Protein AF-A0AAV6Q3V7-F1 (afdb_monomer_lite)

Radius of gyration: 41.66 Å; chains: 1; bounding box: 76×35×126 Å

pLDDT: mean 75.09, std 22.59, range [39.75, 98.88]

Organism: Solea senegalensis (NCBI:txid28829)

Structure (mmCIF, N/CA/C/O backbone):
data_AF-A0AAV6Q3V7-F1
#
_entry.id   AF-A0AAV6Q3V7-F1
#
loop_
_atom_site.group_PDB
_atom_site.id
_atom_site.type_symbol
_atom_site.label_atom_id
_atom_site.label_alt_id
_atom_site.label_comp_id
_atom_site.label_asym_id
_atom_site.label_entity_id
_atom_site.label_seq_id
_atom_site.pdbx_PDB_ins_code
_atom_site.Cartn_x
_atom_site.Cartn_y
_atom_site.Cartn_z
_atom_site.occupancy
_atom_site.B_iso_or_equiv
_atom_site.auth_seq_id
_atom_site.auth_comp_id
_atom_site.auth_asym_id
_atom_site.auth_atom_id
_atom_site.pdbx_PDB_model_num
ATOM 1 N N . MET A 1 1 ? 40.089 20.519 -30.265 1.00 39.75 1 MET A N 1
ATOM 2 C CA . MET A 1 1 ? 38.698 20.867 -29.912 1.00 39.75 1 MET A CA 1
ATOM 3 C C . MET A 1 1 ? 37.884 19.584 -29.864 1.00 39.75 1 MET A C 1
ATOM 5 O O . MET A 1 1 ? 37.508 19.083 -30.909 1.00 39.75 1 MET A O 1
ATOM 9 N N . ALA A 1 2 ? 37.711 18.996 -28.681 1.00 47.50 2 ALA A N 1
ATOM 10 C CA . ALA A 1 2 ? 36.920 17.782 -28.483 1.00 47.50 2 ALA A CA 1
ATOM 11 C C . ALA A 1 2 ? 36.239 17.909 -27.117 1.00 47.50 2 ALA A C 1
ATOM 13 O O . ALA A 1 2 ? 36.897 17.743 -26.094 1.00 47.50 2 ALA A O 1
ATOM 14 N N . GLY A 1 3 ? 34.970 18.315 -27.095 1.00 51.25 3 GLY A N 1
ATOM 15 C CA . GLY A 1 3 ? 34.292 18.597 -25.827 1.00 51.25 3 GLY A CA 1
ATOM 16 C C . GLY A 1 3 ? 32.775 18.765 -25.860 1.00 51.25 3 GLY A C 1
ATOM 17 O O . GLY A 1 3 ? 32.216 19.015 -24.801 1.00 51.25 3 GLY A O 1
ATOM 18 N N . GLU A 1 4 ? 32.086 18.619 -26.997 1.00 54.34 4 GLU A N 1
ATOM 19 C CA . GLU A 1 4 ? 30.675 19.055 -27.076 1.00 54.34 4 GLU A CA 1
ATOM 20 C C . GLU A 1 4 ? 29.636 17.937 -27.294 1.00 54.34 4 GLU A C 1
ATOM 22 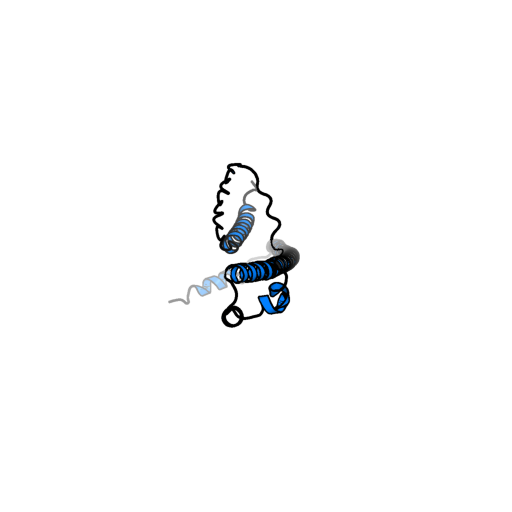O O . GLU A 1 4 ? 28.445 18.165 -27.123 1.00 54.34 4 GLU A O 1
ATOM 27 N N . GLU A 1 5 ? 30.039 16.688 -27.537 1.00 55.69 5 GLU A N 1
ATOM 28 C CA . GLU A 1 5 ? 29.090 15.626 -27.936 1.00 55.69 5 GLU A CA 1
ATOM 29 C C . GLU A 1 5 ? 28.526 14.773 -26.772 1.00 55.69 5 GLU A C 1
ATOM 31 O O . GLU A 1 5 ? 27.654 13.935 -26.987 1.00 55.69 5 GLU A O 1
ATOM 36 N N . MET A 1 6 ? 28.961 14.967 -25.517 1.00 55.94 6 MET A N 1
ATOM 37 C CA . MET A 1 6 ? 28.408 14.225 -24.357 1.00 55.94 6 MET A CA 1
ATOM 38 C C . MET A 1 6 ? 27.216 14.916 -23.670 1.00 55.94 6 MET A C 1
ATOM 40 O O . MET A 1 6 ? 26.536 14.297 -22.849 1.00 55.94 6 MET A O 1
ATOM 44 N N . GLY A 1 7 ? 26.930 16.179 -24.005 1.00 55.91 7 GLY A N 1
ATOM 45 C CA . GLY A 1 7 ? 25.899 16.973 -23.325 1.00 55.91 7 GLY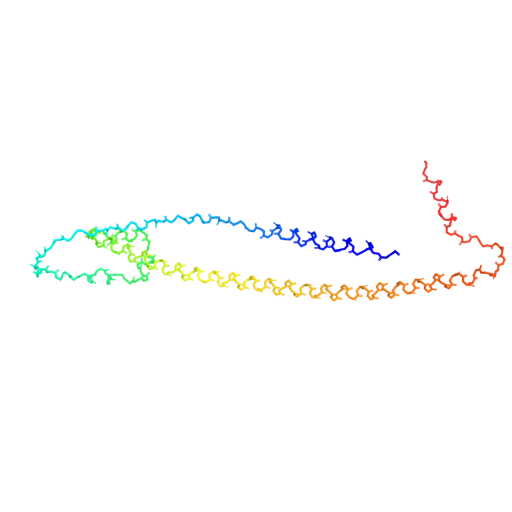 A CA 1
ATOM 46 C C . GLY A 1 7 ? 24.466 16.526 -23.625 1.00 55.91 7 GLY A C 1
ATOM 47 O O . GLY A 1 7 ? 23.618 16.542 -22.736 1.00 55.91 7 GLY A O 1
ATOM 48 N N . SER A 1 8 ? 24.193 16.070 -24.851 1.00 63.00 8 SER A N 1
ATOM 49 C CA . SER A 1 8 ? 22.821 15.786 -25.298 1.00 63.00 8 SER A CA 1
ATOM 50 C C . SER A 1 8 ? 22.237 14.524 -24.647 1.00 63.00 8 SER A C 1
ATOM 52 O O . SER A 1 8 ? 21.138 14.554 -24.098 1.00 63.00 8 SER A O 1
ATOM 54 N N . ALA A 1 9 ? 23.001 13.428 -24.589 1.00 59.00 9 ALA A N 1
ATOM 55 C CA . ALA A 1 9 ? 22.537 12.188 -23.960 1.00 59.00 9 ALA A CA 1
ATOM 56 C C . ALA A 1 9 ? 22.366 12.334 -22.435 1.00 59.00 9 ALA A C 1
ATOM 58 O O . ALA A 1 9 ? 21.377 11.860 -21.874 1.00 59.00 9 ALA A O 1
ATOM 59 N N . ALA A 1 10 ? 23.284 13.041 -21.765 1.00 62.22 10 ALA A N 1
ATOM 60 C CA . ALA A 1 10 ? 23.186 13.326 -20.333 1.00 62.22 10 ALA A CA 1
ATOM 61 C C . ALA A 1 10 ? 21.992 14.241 -20.003 1.00 62.22 10 ALA A C 1
ATOM 63 O O . ALA A 1 10 ? 21.323 14.041 -18.984 1.00 62.22 10 ALA A O 1
ATOM 64 N N . ALA A 1 11 ? 21.681 15.201 -20.881 1.00 65.50 11 ALA A N 1
ATOM 65 C CA . ALA A 1 11 ? 20.510 16.062 -20.753 1.00 65.50 11 ALA A CA 1
ATOM 66 C C . ALA A 1 11 ? 19.199 15.278 -20.910 1.00 65.50 11 ALA A C 1
ATOM 68 O O . ALA A 1 11 ? 18.283 15.462 -20.111 1.00 65.50 11 ALA A O 1
ATOM 69 N N . VAL A 1 12 ? 19.124 14.348 -21.870 1.00 69.62 12 VAL A N 1
ATOM 70 C CA . VAL A 1 12 ? 17.937 13.496 -22.066 1.00 69.62 12 VAL A CA 1
ATOM 71 C C . VAL A 1 12 ? 17.717 12.572 -20.867 1.00 69.62 12 VAL A C 1
ATOM 73 O O . VAL A 1 12 ? 16.601 12.483 -20.361 1.00 69.62 12 VAL A O 1
ATOM 76 N N . VAL A 1 13 ? 18.773 11.942 -20.341 1.00 71.00 13 VAL A N 1
ATOM 77 C CA . VAL A 1 13 ? 18.672 11.092 -19.140 1.00 71.00 13 VAL A CA 1
ATOM 78 C C . VAL A 1 13 ? 18.238 11.912 -17.919 1.00 71.00 13 VAL A C 1
ATOM 80 O O . VAL A 1 13 ? 17.364 11.482 -17.167 1.00 71.00 13 VAL A O 1
ATOM 83 N N . SER A 1 14 ? 18.775 13.125 -17.755 1.00 68.94 14 SER A N 1
ATOM 84 C CA . SER A 1 14 ? 18.387 14.030 -16.663 1.00 68.94 14 SER A CA 1
ATOM 85 C C . SER A 1 14 ? 16.930 14.489 -16.780 1.00 68.94 14 SER A C 1
ATOM 87 O O . SER A 1 14 ? 16.213 14.525 -15.780 1.00 68.94 14 SER A O 1
ATOM 89 N N . ALA A 1 15 ? 16.458 14.775 -17.998 1.00 67.75 15 ALA A N 1
ATOM 90 C CA . ALA A 1 15 ? 15.074 15.158 -18.258 1.00 67.75 15 ALA A CA 1
ATOM 91 C C . ALA A 1 15 ? 14.089 14.011 -17.976 1.00 67.75 15 ALA A C 1
ATOM 93 O O . ALA A 1 15 ? 13.035 14.240 -17.384 1.00 67.75 15 ALA A O 1
ATOM 94 N N . VAL A 1 16 ? 14.445 12.770 -18.325 1.00 71.56 16 VAL A N 1
ATOM 95 C CA . VAL A 1 16 ? 13.614 11.585 -18.046 1.00 71.56 16 VAL A CA 1
ATOM 96 C C . VAL A 1 16 ? 13.522 11.313 -16.540 1.00 71.56 16 VAL A C 1
ATOM 98 O O . VAL A 1 16 ? 12.434 11.035 -16.036 1.00 71.56 16 VAL A O 1
ATOM 101 N N . ILE A 1 17 ? 14.623 11.464 -15.796 1.00 71.81 17 ILE A N 1
ATOM 102 C CA . ILE A 1 17 ? 14.630 11.320 -14.330 1.00 71.81 17 ILE A CA 1
ATOM 103 C C . ILE A 1 17 ? 13.785 12.420 -13.664 1.00 71.81 17 ILE A C 1
ATOM 105 O O . ILE A 1 17 ? 12.992 12.127 -12.768 1.00 71.81 17 ILE A O 1
ATOM 109 N N . ALA A 1 18 ? 13.893 13.669 -14.127 1.00 67.69 18 ALA A N 1
ATOM 110 C CA . ALA A 1 18 ? 13.086 14.779 -13.619 1.00 67.69 18 ALA A CA 1
ATOM 111 C C . ALA A 1 18 ? 11.583 14.594 -13.913 1.00 67.69 18 ALA A C 1
ATOM 113 O O . ALA A 1 18 ? 10.744 14.824 -13.040 1.00 67.69 18 ALA A O 1
ATOM 114 N N . ALA A 1 19 ? 11.234 14.112 -15.109 1.00 66.50 19 ALA A N 1
ATOM 115 C CA . ALA A 1 19 ? 9.851 13.827 -15.486 1.00 66.50 19 ALA A CA 1
ATOM 116 C C . ALA A 1 19 ? 9.251 12.652 -14.689 1.00 66.50 19 ALA A C 1
ATOM 118 O O . ALA A 1 19 ? 8.070 12.688 -14.338 1.00 66.50 19 ALA A O 1
ATOM 119 N N . ALA A 1 20 ? 10.055 11.637 -14.355 1.00 61.41 20 ALA A N 1
ATOM 120 C CA . ALA A 1 20 ? 9.634 10.527 -13.499 1.00 61.41 20 ALA A CA 1
ATOM 121 C C . ALA A 1 20 ? 9.409 10.969 -12.039 1.00 61.41 20 ALA A C 1
ATOM 123 O O . ALA A 1 20 ? 8.460 10.517 -11.396 1.00 61.41 20 ALA A O 1
ATOM 124 N N . ALA A 1 21 ? 10.222 11.901 -11.527 1.00 62.72 21 ALA A N 1
ATOM 125 C CA . ALA A 1 21 ? 10.031 12.490 -10.199 1.00 62.72 21 ALA A CA 1
ATOM 126 C C . ALA A 1 21 ? 8.750 13.343 -10.109 1.00 62.72 21 ALA A C 1
ATOM 128 O O . ALA A 1 21 ? 8.077 13.328 -9.080 1.00 62.72 21 ALA A O 1
ATOM 129 N N . ALA A 1 22 ? 8.374 14.034 -11.193 1.00 60.22 22 ALA A N 1
ATOM 130 C CA . ALA A 1 22 ? 7.153 14.843 -11.249 1.00 60.22 22 ALA A CA 1
ATOM 131 C C . ALA A 1 22 ? 5.862 14.000 -11.263 1.00 60.22 22 ALA A C 1
ATOM 133 O O . ALA A 1 22 ? 4.848 14.422 -10.711 1.00 60.22 22 ALA A O 1
ATOM 134 N N . GLN A 1 23 ? 5.892 12.798 -11.848 1.00 59.09 23 GLN A N 1
ATOM 135 C CA . GLN A 1 23 ? 4.727 11.901 -11.905 1.00 59.09 23 GLN A CA 1
ATOM 136 C C . GLN A 1 23 ? 4.495 11.125 -10.599 1.00 59.09 23 GLN A C 1
ATOM 138 O O . GLN A 1 23 ? 3.372 10.716 -10.321 1.00 59.09 23 GLN A O 1
ATOM 143 N N . ASN A 1 24 ? 5.532 10.961 -9.769 1.00 53.44 24 ASN A N 1
ATOM 144 C CA . ASN A 1 24 ? 5.456 10.253 -8.485 1.00 53.44 24 ASN A CA 1
ATOM 145 C C . ASN A 1 24 ? 5.152 11.185 -7.290 1.00 53.44 24 ASN A C 1
ATOM 147 O O . ASN A 1 24 ? 5.255 10.787 -6.129 1.00 53.44 24 ASN A O 1
ATOM 151 N N . GLY A 1 25 ? 4.762 12.435 -7.567 1.00 51.06 25 GLY A N 1
ATOM 152 C CA . GLY A 1 25 ? 4.269 13.399 -6.584 1.00 51.06 25 GLY A CA 1
ATOM 153 C C . GLY A 1 25 ? 2.882 13.021 -6.065 1.00 51.06 25 GLY A C 1
ATOM 154 O O . GLY A 1 25 ? 1.896 13.699 -6.348 1.00 51.06 25 GLY A O 1
ATOM 155 N N . GLY A 1 26 ? 2.794 11.921 -5.316 1.00 50.09 26 GLY A N 1
ATOM 156 C CA . GLY A 1 26 ? 1.597 11.549 -4.575 1.00 50.09 26 GLY A CA 1
ATOM 157 C C . GLY A 1 26 ? 1.148 12.702 -3.675 1.00 50.09 26 GLY A C 1
ATOM 158 O O . GLY A 1 26 ? 1.952 13.291 -2.955 1.00 50.09 26 GLY A O 1
ATOM 159 N N . GLN A 1 27 ? -0.147 13.022 -3.734 1.00 51.28 27 GLN A N 1
ATOM 160 C CA . GLN A 1 27 ? -0.828 14.028 -2.917 1.00 51.28 27 GLN A CA 1
ATOM 161 C C . GLN A 1 27 ? -0.381 13.981 -1.449 1.00 51.28 27 GLN A C 1
ATOM 163 O O . GLN A 1 27 ? -0.882 13.191 -0.644 1.00 51.28 27 GLN A O 1
ATOM 168 N N . HIS A 1 28 ? 0.514 14.892 -1.073 1.00 48.78 28 HIS A N 1
ATOM 169 C CA . HIS A 1 28 ? 0.803 15.186 0.319 1.00 48.78 28 HIS A CA 1
ATOM 170 C C . HIS A 1 28 ? -0.444 15.820 0.941 1.00 48.78 28 HIS A C 1
ATOM 172 O O . HIS A 1 28 ? -0.699 17.013 0.808 1.00 48.78 28 HIS A O 1
ATOM 178 N N . HIS A 1 29 ? -1.249 15.010 1.629 1.00 46.31 29 HIS A N 1
ATOM 179 C CA . HIS A 1 29 ? -2.245 15.532 2.553 1.00 46.31 29 HIS A CA 1
ATOM 180 C C . HIS A 1 29 ? -1.491 16.198 3.706 1.00 46.31 29 HIS A C 1
ATOM 182 O O . HIS A 1 29 ? -0.985 15.515 4.598 1.00 46.31 29 HIS A O 1
ATOM 188 N N . HIS A 1 30 ? -1.406 17.530 3.679 1.00 45.59 30 HIS A N 1
ATOM 189 C CA . HIS A 1 30 ? -0.982 18.329 4.821 1.00 45.59 30 HIS A CA 1
ATOM 190 C C . HIS A 1 30 ? -1.894 18.010 6.014 1.00 45.59 30 HIS A C 1
ATOM 192 O O . HIS A 1 30 ? -2.998 18.535 6.139 1.00 45.59 30 HIS A O 1
ATOM 198 N N . HIS A 1 31 ? -1.441 17.121 6.899 1.00 46.47 31 HIS A N 1
ATOM 199 C CA . HIS A 1 31 ? -2.016 16.993 8.229 1.00 46.47 31 HIS A CA 1
ATOM 200 C C . HIS A 1 31 ? -1.672 18.271 8.990 1.00 46.47 31 HIS A C 1
ATOM 202 O O . HIS A 1 31 ? -0.551 18.454 9.461 1.00 46.47 31 HIS A O 1
ATOM 208 N N . HIS A 1 32 ? -2.647 19.173 9.077 1.00 42.53 32 HIS A N 1
ATOM 209 C CA . HIS A 1 32 ? -2.624 20.276 10.020 1.00 42.53 32 HIS A CA 1
ATOM 210 C C . HIS A 1 32 ? -2.550 19.675 11.431 1.00 42.53 32 HIS A C 1
ATOM 212 O O . HIS A 1 32 ? -3.536 19.167 11.969 1.00 42.53 32 HIS A O 1
ATOM 218 N N . HIS A 1 33 ? -1.352 19.676 12.016 1.00 43.78 33 HIS A N 1
ATOM 219 C CA . HIS A 1 33 ? -1.158 19.393 13.430 1.00 43.78 33 HIS A CA 1
ATOM 220 C C . HIS A 1 33 ? -1.761 20.555 14.218 1.00 43.78 33 HIS A C 1
ATOM 222 O O . HIS A 1 33 ? -1.112 21.566 14.477 1.00 43.78 33 HIS A O 1
ATOM 228 N N . HIS A 1 34 ? -3.030 20.421 14.592 1.00 43.09 34 HIS A N 1
ATOM 229 C CA . HIS A 1 34 ? -3.605 21.270 15.619 1.00 43.09 34 HIS A CA 1
ATOM 230 C C . HIS A 1 34 ? -2.975 20.850 16.952 1.00 43.09 34 HIS A C 1
ATOM 232 O O . HIS A 1 34 ? -3.331 19.827 17.539 1.00 43.09 34 HIS A O 1
ATOM 238 N N . HIS A 1 35 ? -1.974 21.612 17.394 1.00 43.66 35 HIS A N 1
ATOM 239 C CA . HIS A 1 35 ? -1.518 21.594 18.775 1.00 43.66 35 HIS A CA 1
ATOM 240 C C . HIS A 1 35 ? -2.699 22.016 19.651 1.00 43.66 35 HIS A C 1
ATOM 242 O O . HIS A 1 35 ? -2.993 23.201 19.792 1.00 43.66 35 HIS A O 1
ATOM 248 N N . HIS A 1 36 ? -3.387 21.046 20.250 1.00 47.09 36 HIS A N 1
ATOM 249 C CA . HIS A 1 36 ? -4.179 21.344 21.428 1.00 47.09 36 HIS A CA 1
ATOM 250 C C . HIS A 1 36 ? -3.206 21.692 22.552 1.00 47.09 36 HIS A C 1
ATOM 252 O O . HIS A 1 36 ? -2.498 20.839 23.084 1.00 47.09 36 HIS A O 1
ATOM 258 N N . ASN A 1 37 ? -3.168 22.986 22.858 1.00 45.09 37 ASN A N 1
ATOM 259 C CA . ASN A 1 37 ? -2.651 23.539 24.093 1.00 45.09 37 ASN A CA 1
ATOM 260 C C . ASN A 1 37 ? -3.299 22.785 25.265 1.00 45.09 37 ASN A C 1
ATOM 262 O O . ASN A 1 37 ? -4.495 22.934 25.524 1.00 45.09 37 ASN A O 1
ATOM 266 N N . ASN A 1 38 ? -2.528 21.926 25.928 1.00 45.06 38 ASN A N 1
ATOM 267 C CA . ASN A 1 38 ? -2.949 21.247 27.143 1.00 45.06 38 ASN A CA 1
ATOM 268 C C . ASN A 1 38 ? -2.903 22.270 28.282 1.00 45.06 38 ASN A C 1
ATOM 270 O O . ASN A 1 38 ? -1.895 22.397 28.980 1.00 45.06 38 ASN A O 1
ATOM 274 N N . GLY A 1 39 ? -3.994 23.029 28.414 1.00 41.81 39 GLY A N 1
ATOM 275 C CA . GLY A 1 39 ? -4.230 23.943 29.520 1.00 41.81 39 GLY A CA 1
ATOM 276 C C . GLY A 1 39 ? -4.045 23.215 30.847 1.00 41.81 39 GLY A C 1
ATOM 277 O O . GLY A 1 39 ? -4.809 22.318 31.198 1.00 41.81 39 GLY A O 1
ATOM 278 N N . HIS A 1 40 ? -2.988 23.598 31.558 1.00 48.66 40 HIS A N 1
ATOM 279 C CA . HIS A 1 40 ? -2.792 23.304 32.966 1.00 48.66 40 HIS A CA 1
ATOM 280 C C . HIS A 1 40 ? -3.978 23.872 33.752 1.00 48.66 40 HIS A C 1
ATOM 282 O O . HIS A 1 40 ? -4.086 25.083 33.929 1.00 48.66 40 HIS A O 1
ATOM 288 N N . HIS A 1 41 ? -4.854 23.003 34.249 1.00 50.03 41 HIS A N 1
ATOM 289 C CA . HIS A 1 41 ? -5.738 23.366 35.347 1.00 50.03 41 HIS A CA 1
ATOM 290 C C . HIS A 1 41 ? -4.953 23.226 36.650 1.00 50.03 41 HIS A C 1
ATOM 292 O O . HIS A 1 41 ? -4.672 22.126 37.122 1.00 50.03 41 HIS A O 1
ATOM 298 N N . GLN A 1 42 ? -4.557 24.378 37.184 1.00 46.81 42 GLN A N 1
ATOM 299 C CA . GLN A 1 42 ? -4.000 24.539 38.516 1.00 46.81 42 GLN A CA 1
ATOM 300 C C . GLN A 1 42 ? -5.093 24.258 39.555 1.00 46.81 42 GLN A C 1
ATOM 302 O O . GLN A 1 42 ? -6.198 24.792 39.480 1.00 46.81 42 GLN A O 1
ATOM 307 N N . ALA A 1 43 ? -4.780 23.377 40.500 1.00 40.91 43 ALA A N 1
ATOM 308 C CA . ALA A 1 43 ? -5.632 23.035 41.629 1.00 40.91 43 ALA A CA 1
ATOM 309 C C . ALA A 1 43 ? -5.697 24.185 42.652 1.00 40.91 43 ALA A C 1
ATOM 311 O O . ALA A 1 43 ? -4.654 24.771 42.950 1.00 40.91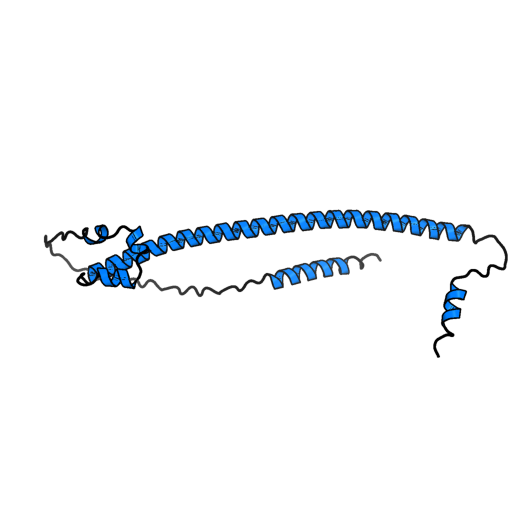 43 ALA A O 1
ATOM 312 N N . PRO A 1 44 ? -6.856 24.446 43.284 1.00 50.84 44 PRO A N 1
ATOM 313 C CA . PRO A 1 44 ? -6.900 25.032 44.611 1.00 50.84 44 PRO A CA 1
ATOM 314 C C . PRO A 1 44 ? -7.021 23.905 45.648 1.00 50.84 44 PRO A C 1
ATOM 316 O O . PRO A 1 44 ? -7.889 23.036 45.556 1.00 50.84 44 PRO A O 1
ATOM 319 N N . GLY A 1 45 ? -6.129 23.897 46.636 1.00 47.91 45 GLY A N 1
ATOM 320 C CA . GLY A 1 45 ? -6.265 23.031 47.803 1.00 47.91 45 GLY A CA 1
ATOM 321 C C . GLY A 1 45 ? -7.249 23.614 48.815 1.00 47.91 45 GLY A C 1
ATOM 322 O O . GLY A 1 45 ? -7.182 24.810 49.056 1.00 47.91 45 GLY A O 1
ATOM 323 N N . VAL A 1 46 ? -8.085 22.764 49.430 1.00 44.97 46 VAL A N 1
ATOM 324 C CA . VAL A 1 46 ? -8.546 22.835 50.834 1.00 44.97 46 VAL A CA 1
ATOM 325 C C . VAL A 1 46 ? -9.007 21.430 51.285 1.00 44.97 46 VAL A C 1
ATOM 327 O O . VAL A 1 46 ? -9.891 20.829 50.689 1.00 44.97 46 VAL A O 1
ATOM 330 N N . GLN A 1 47 ? -8.312 20.934 52.312 1.00 46.03 47 GLN A N 1
ATOM 331 C CA . GLN A 1 47 ? -8.708 20.174 53.515 1.00 46.03 47 GLN A CA 1
ATOM 332 C C . GLN A 1 47 ? -9.899 19.181 53.528 1.00 46.03 47 GLN A C 1
ATOM 334 O O . GLN A 1 47 ? -11.044 19.513 53.253 1.00 46.03 47 GLN A O 1
ATOM 339 N N . SER A 1 48 ? -9.558 17.979 54.020 1.00 50.19 48 SER A N 1
ATOM 340 C CA . SER A 1 48 ? -10.297 17.067 54.916 1.00 50.19 48 SER A CA 1
ATOM 341 C C . SER A 1 48 ? -11.815 16.896 54.766 1.00 50.19 48 SER A C 1
ATOM 343 O O . SER A 1 48 ? -12.587 17.739 55.208 1.00 50.19 48 SER A O 1
ATOM 345 N N . ASN A 1 49 ? -12.231 15.675 54.412 1.00 39.75 49 ASN A N 1
ATOM 346 C CA . ASN A 1 49 ? -13.052 14.889 55.336 1.00 39.75 49 ASN A CA 1
ATOM 347 C C . ASN A 1 49 ? -12.991 13.393 55.009 1.00 39.75 49 ASN A C 1
ATOM 349 O O . ASN A 1 49 ? -13.174 12.981 53.865 1.00 39.75 49 ASN A O 1
ATOM 353 N N . GLY A 1 50 ? -12.742 12.578 56.034 1.00 48.56 50 GLY A N 1
ATOM 354 C CA . GLY A 1 50 ? -12.962 11.142 55.966 1.00 48.56 50 GLY A CA 1
ATOM 355 C C . GLY A 1 50 ? -14.453 10.860 55.814 1.00 48.56 50 GLY A C 1
ATOM 356 O O . GLY A 1 50 ? -15.275 11.350 56.583 1.00 48.56 50 GLY A O 1
ATOM 357 N N . THR A 1 51 ? -14.806 10.063 54.814 1.00 43.53 51 THR A N 1
ATOM 358 C CA . THR A 1 51 ? -16.093 9.367 54.769 1.00 43.53 51 THR A CA 1
ATOM 359 C C . THR A 1 51 ? -15.849 8.001 54.150 1.00 43.53 51 THR A C 1
ATOM 361 O O . THR A 1 51 ? -15.797 7.812 52.939 1.00 43.53 51 THR A O 1
ATOM 364 N N . SER A 1 52 ? -15.624 7.035 55.031 1.00 58.06 52 SER A N 1
ATOM 365 C CA . SER A 1 52 ? -15.868 5.623 54.789 1.00 58.06 52 SER A CA 1
ATOM 366 C C . SER A 1 52 ? -17.323 5.458 54.350 1.00 58.06 52 SER A C 1
ATOM 368 O O . SER A 1 52 ? -18.244 5.681 55.131 1.00 58.06 52 SER A O 1
ATOM 370 N N . GLY A 1 53 ? -17.544 5.094 53.088 1.00 46.06 53 GLY A N 1
ATOM 371 C CA . GLY A 1 53 ? -18.899 4.922 52.584 1.00 46.06 53 GLY A CA 1
ATOM 372 C C . GLY A 1 53 ? -18.956 4.511 51.124 1.00 46.06 53 GLY A C 1
ATOM 373 O O . GLY A 1 53 ? -19.032 5.352 50.238 1.00 46.06 53 GLY A O 1
ATOM 374 N N . THR A 1 54 ? -19.072 3.202 50.913 1.00 47.75 54 THR A N 1
ATOM 375 C CA . THR A 1 54 ? -19.615 2.563 49.703 1.00 47.75 54 THR A CA 1
ATOM 376 C C . THR A 1 54 ? -18.631 2.317 48.557 1.00 47.75 54 THR A C 1
ATOM 378 O O . THR A 1 54 ? -18.664 2.926 47.491 1.00 47.75 54 THR A O 1
ATOM 381 N N . SER A 1 55 ? -17.817 1.281 48.746 1.00 47.34 55 SER A N 1
ATOM 382 C CA . SER A 1 55 ? -17.328 0.400 47.686 1.00 47.34 55 SER A CA 1
ATOM 383 C C . SER A 1 55 ? -18.514 -0.240 46.943 1.00 47.34 55 SER A C 1
ATOM 385 O O . SER A 1 55 ? -18.867 -1.399 47.151 1.00 47.34 55 SER A O 1
ATOM 387 N N . HIS A 1 56 ? -19.168 0.533 46.071 1.00 51.09 56 HIS A N 1
ATOM 388 C CA . HIS A 1 56 ? -20.098 -0.021 45.094 1.00 51.09 56 HIS A CA 1
ATOM 389 C C . HIS A 1 56 ? -19.334 -0.985 44.173 1.00 51.09 56 HIS A C 1
ATOM 391 O O . HIS A 1 56 ? -18.215 -0.669 43.756 1.00 51.09 56 HIS A O 1
ATOM 397 N N . PRO A 1 57 ? -19.903 -2.154 43.830 1.00 48.62 57 PRO A N 1
ATOM 398 C CA . PRO A 1 57 ? -19.248 -3.157 43.005 1.00 48.62 57 PRO A CA 1
ATOM 399 C C . PRO A 1 57 ? -19.210 -2.667 41.552 1.00 48.62 57 PRO A C 1
ATOM 401 O O . PRO A 1 57 ? -19.979 -3.097 40.696 1.00 48.62 57 PRO A O 1
ATOM 404 N N . HIS A 1 58 ? -18.272 -1.768 41.264 1.00 49.56 58 HIS A N 1
ATOM 405 C CA . HIS A 1 58 ? -17.995 -1.168 39.957 1.00 49.56 58 HIS A CA 1
ATOM 406 C C . HIS A 1 58 ? -17.521 -2.203 38.903 1.00 49.56 58 HIS A C 1
ATOM 408 O O . HIS A 1 58 ? -17.234 -1.861 37.760 1.00 49.56 58 HIS A O 1
ATOM 414 N N . MET A 1 59 ? -17.481 -3.491 39.262 1.00 51.59 59 MET A N 1
ATOM 415 C CA . MET A 1 59 ? -17.058 -4.612 38.417 1.00 51.59 59 MET A CA 1
ATOM 416 C C . MET A 1 59 ? -18.195 -5.285 37.626 1.00 51.59 59 MET A C 1
ATOM 418 O O . MET A 1 59 ? -17.930 -6.173 36.829 1.00 51.59 59 MET A O 1
ATOM 422 N N . ARG A 1 60 ? -19.469 -4.896 37.790 1.00 58.94 60 ARG A N 1
ATOM 423 C CA . ARG A 1 60 ? -20.582 -5.710 37.251 1.00 58.94 60 ARG A CA 1
ATOM 424 C C . ARG A 1 60 ? -20.950 -5.510 35.778 1.00 58.94 60 ARG A C 1
ATOM 426 O O . ARG A 1 60 ? -21.520 -6.422 35.189 1.00 58.94 60 ARG A O 1
ATOM 433 N N . LEU A 1 61 ? -20.670 -4.360 35.161 1.00 60.00 61 LEU A N 1
ATOM 434 C CA . LEU A 1 61 ? -21.041 -4.133 33.751 1.00 60.00 61 LEU A CA 1
ATOM 435 C C . LEU A 1 61 ? -19.932 -4.461 32.748 1.00 60.00 61 LEU A C 1
ATOM 437 O O . LEU A 1 61 ? -20.255 -4.771 31.605 1.00 60.00 61 LEU A O 1
ATOM 441 N N . ASP A 1 62 ? -18.655 -4.402 33.146 1.00 61.12 62 ASP A N 1
ATOM 442 C CA . ASP A 1 62 ? -17.567 -4.867 32.268 1.00 61.12 62 ASP A CA 1
ATOM 443 C C . ASP A 1 62 ? -17.655 -6.361 31.987 1.00 61.12 62 ASP A C 1
ATOM 445 O O . ASP A 1 62 ? -17.273 -6.774 30.899 1.00 61.12 62 ASP A O 1
ATOM 449 N N . ASP A 1 63 ? -18.199 -7.123 32.936 1.00 68.81 63 ASP A N 1
ATOM 450 C CA . ASP A 1 63 ? -18.402 -8.570 32.845 1.00 68.81 63 ASP A CA 1
ATOM 451 C C . ASP A 1 63 ? -19.605 -8.967 31.976 1.00 68.81 63 ASP A C 1
ATOM 453 O O . ASP A 1 63 ? -19.724 -10.116 31.560 1.00 68.81 63 ASP A O 1
ATOM 457 N N . ARG A 1 64 ? -20.523 -8.035 31.674 1.00 80.31 64 ARG A N 1
ATOM 458 C CA . ARG A 1 64 ? -21.725 -8.350 30.874 1.00 80.31 64 ARG A CA 1
ATOM 459 C C . ARG A 1 64 ? -21.426 -8.608 29.406 1.00 80.31 64 ARG A C 1
ATOM 461 O O . ARG A 1 64 ? -22.226 -9.259 28.739 1.00 80.31 64 ARG A O 1
ATOM 468 N N . PHE A 1 65 ? -20.332 -8.051 28.897 1.00 87.56 65 PHE A N 1
ATOM 469 C CA . PHE A 1 65 ? -19.924 -8.207 27.509 1.00 87.56 65 PHE A CA 1
ATOM 470 C C . PHE A 1 65 ? -18.436 -8.499 2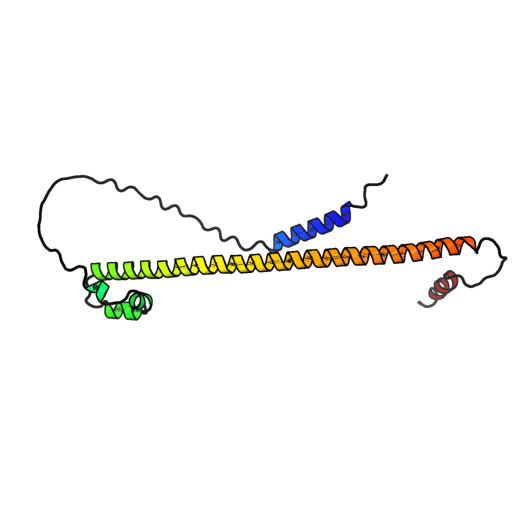7.469 1.00 87.56 65 PHE A C 1
ATOM 472 O O . PHE A 1 65 ? -17.640 -7.715 27.984 1.00 87.56 65 PHE A O 1
ATOM 479 N N . SER A 1 66 ? -18.062 -9.569 26.771 1.00 94.00 66 SER A N 1
ATOM 480 C CA . SER A 1 66 ? -16.671 -9.746 26.365 1.00 94.00 66 SER A CA 1
ATOM 481 C C . SER A 1 66 ? -16.217 -8.546 25.527 1.00 94.00 66 SER A C 1
ATOM 483 O O . SER A 1 66 ? -17.014 -7.946 24.795 1.00 94.00 66 SER A O 1
ATOM 485 N N . ASP A 1 67 ? -14.930 -8.211 25.604 1.00 95.44 67 ASP A N 1
ATOM 486 C CA . ASP A 1 67 ? -14.319 -7.149 24.804 1.00 95.44 67 ASP A CA 1
ATOM 487 C C . ASP A 1 67 ? -14.622 -7.326 23.305 1.00 95.44 67 ASP A C 1
ATOM 489 O O . ASP A 1 67 ? -14.979 -6.354 22.633 1.00 95.44 67 ASP A O 1
ATOM 493 N N . ASP A 1 68 ? -14.578 -8.567 22.808 1.00 95.62 68 ASP A N 1
ATOM 494 C CA . ASP A 1 68 ? -14.870 -8.907 21.410 1.00 95.62 68 ASP A CA 1
ATOM 495 C C . ASP A 1 68 ? -16.333 -8.645 21.042 1.00 95.62 68 ASP A C 1
ATOM 497 O O . ASP A 1 68 ? -16.639 -8.072 19.992 1.00 95.62 68 ASP A O 1
ATOM 501 N N . GLN A 1 69 ? -17.256 -9.004 21.933 1.00 96.69 69 GLN A N 1
ATOM 502 C CA . GLN A 1 69 ? -18.681 -8.744 21.751 1.00 96.69 69 GLN A CA 1
ATOM 503 C C . GLN A 1 69 ? -18.969 -7.236 21.769 1.00 96.69 69 GLN A C 1
ATOM 505 O O . GLN A 1 69 ? -19.722 -6.718 20.942 1.00 96.69 69 GLN A O 1
ATOM 510 N N . LEU A 1 70 ? -18.321 -6.501 22.674 1.00 96.06 70 LEU A N 1
ATOM 511 C CA . LEU A 1 70 ? -18.500 -5.061 22.815 1.00 96.06 70 LEU A CA 1
ATOM 512 C C . LEU A 1 70 ? -18.033 -4.294 21.568 1.00 96.06 70 LEU A C 1
ATOM 514 O O . LEU A 1 70 ? -18.665 -3.307 21.169 1.00 96.06 70 LEU A O 1
ATOM 518 N N . VAL A 1 71 ? -16.930 -4.713 20.937 1.00 97.19 71 VAL A N 1
ATOM 519 C CA . VAL A 1 71 ? -16.467 -4.077 19.696 1.00 97.19 71 VAL A CA 1
ATOM 520 C C . VAL A 1 71 ? -17.326 -4.455 18.493 1.00 97.19 71 VAL A C 1
ATOM 522 O O . VAL A 1 71 ? -17.587 -3.564 17.671 1.00 97.19 71 VAL A O 1
ATOM 525 N N . SER A 1 72 ? -17.790 -5.710 18.419 1.00 97.31 72 SER A N 1
ATOM 526 C CA . SER A 1 72 ? -18.501 -6.279 17.268 1.00 97.31 72 SER A CA 1
ATOM 527 C C . SER A 1 72 ? -19.961 -5.836 17.168 1.00 97.31 72 SER A C 1
ATOM 529 O O . SER A 1 72 ? -20.446 -5.590 16.064 1.00 97.31 72 SER A O 1
ATOM 531 N N . MET A 1 73 ? -20.648 -5.646 18.297 1.00 97.44 73 MET A N 1
ATOM 532 C CA . MET A 1 73 ? -22.049 -5.220 18.322 1.00 97.44 73 MET A CA 1
ATOM 533 C C . MET A 1 73 ? -22.286 -3.938 17.530 1.00 97.44 73 MET A C 1
ATOM 535 O O . MET A 1 73 ? -21.544 -2.964 17.644 1.00 97.44 73 MET A O 1
ATOM 539 N N . SER A 1 74 ? -23.390 -3.842 16.798 1.00 97.44 74 SER A N 1
ATOM 540 C CA . SER A 1 74 ? -23.736 -2.574 16.145 1.00 97.44 74 SER A CA 1
ATOM 541 C C . SER A 1 74 ? -24.001 -1.455 17.171 1.00 97.44 74 SER A C 1
ATOM 543 O O . SER A 1 74 ? -24.251 -1.693 18.355 1.00 97.44 74 SER A O 1
ATOM 545 N N . VAL A 1 75 ? -23.966 -0.193 16.734 1.00 96.94 75 VAL A N 1
ATOM 546 C CA . VAL A 1 75 ? -24.330 0.944 17.604 1.00 96.94 75 VAL A CA 1
ATOM 547 C C . VAL A 1 75 ? -25.783 0.824 18.083 1.00 96.94 75 VAL A C 1
ATOM 549 O O . VAL A 1 75 ? -26.072 1.087 19.248 1.00 96.94 75 VAL A O 1
ATOM 552 N N . ARG A 1 76 ? -26.692 0.384 17.201 1.00 97.69 76 ARG A N 1
ATOM 553 C CA . ARG A 1 76 ? -28.117 0.192 17.518 1.00 97.69 76 ARG A CA 1
ATOM 554 C C . ARG A 1 76 ? -28.317 -0.881 18.585 1.00 97.69 76 ARG A C 1
ATOM 556 O O . ARG A 1 76 ? -29.082 -0.679 19.523 1.00 97.69 76 ARG A O 1
ATOM 563 N N . GLU A 1 77 ? -27.615 -1.999 18.452 1.00 96.75 77 GLU A N 1
ATOM 564 C CA . GLU A 1 77 ? -27.670 -3.102 19.407 1.00 96.75 77 GLU A CA 1
ATOM 565 C C . GLU A 1 77 ? -27.098 -2.730 20.771 1.00 96.75 77 GLU A C 1
ATOM 567 O O . GLU A 1 77 ? -27.752 -2.964 21.786 1.00 96.75 77 GLU A O 1
ATOM 572 N N . LEU A 1 78 ? -25.946 -2.056 20.787 1.00 95.19 78 LEU A N 1
ATOM 573 C CA . LEU A 1 78 ? -25.371 -1.537 22.022 1.00 95.19 78 LEU A CA 1
ATOM 574 C C . LEU A 1 78 ? -26.340 -0.589 22.729 1.00 95.19 78 LEU A C 1
ATOM 576 O O . LEU A 1 78 ? -26.625 -0.763 23.908 1.00 95.19 78 LEU A O 1
ATOM 580 N N . ASN A 1 79 ? -26.919 0.370 22.005 1.00 95.81 79 ASN A N 1
ATOM 581 C CA . ASN A 1 79 ? -27.874 1.309 22.591 1.00 95.81 79 ASN A CA 1
ATOM 582 C C . ASN A 1 79 ? -29.144 0.619 23.120 1.00 95.81 79 ASN A C 1
ATOM 584 O O . ASN A 1 79 ? -29.715 1.083 24.102 1.00 95.81 79 ASN A O 1
ATOM 588 N N . ARG A 1 80 ? -29.586 -0.492 22.511 1.00 95.69 80 ARG A N 1
ATOM 589 C CA . ARG A 1 80 ? -30.718 -1.287 23.016 1.00 95.69 80 ARG A CA 1
ATOM 590 C C . ARG A 1 80 ? -30.391 -1.934 24.362 1.00 95.69 80 ARG A C 1
ATOM 592 O O . ARG A 1 80 ? -31.208 -1.862 25.272 1.00 95.69 80 ARG A O 1
ATOM 599 N N . GLN A 1 81 ? -29.206 -2.525 24.490 1.00 92.31 81 GLN A N 1
ATOM 600 C CA . GLN A 1 81 ? -28.761 -3.206 25.713 1.00 92.31 81 GLN A CA 1
ATOM 601 C C . GLN A 1 81 ? -28.401 -2.243 26.860 1.00 92.31 81 GLN A C 1
ATOM 603 O O . GLN A 1 81 ? -28.367 -2.657 28.018 1.00 92.31 81 GLN A O 1
ATOM 608 N N . LEU A 1 82 ? -28.151 -0.969 26.539 1.00 93.12 82 LEU A N 1
ATOM 609 C CA . LEU A 1 82 ? -27.872 0.106 27.497 1.00 93.12 82 LEU A CA 1
ATOM 610 C C . LEU A 1 82 ? -29.132 0.813 28.035 1.00 93.12 82 LEU A C 1
ATOM 612 O O . LEU A 1 82 ? -29.014 1.739 28.835 1.00 93.12 82 LEU A O 1
ATOM 616 N N . ARG A 1 83 ? -30.343 0.422 27.616 1.00 94.38 83 ARG A N 1
ATOM 617 C CA . ARG A 1 83 ? -31.584 0.980 28.182 1.00 94.38 83 ARG A CA 1
ATOM 618 C C . ARG A 1 83 ? -31.683 0.639 29.673 1.00 94.38 83 ARG A C 1
ATOM 620 O O . ARG A 1 83 ? -31.455 -0.503 30.053 1.00 94.38 83 ARG A O 1
ATOM 627 N N . GLY A 1 84 ? -32.029 1.626 30.500 1.00 91.12 84 GLY A N 1
ATOM 628 C CA . GLY A 1 84 ? -32.132 1.457 31.956 1.00 91.12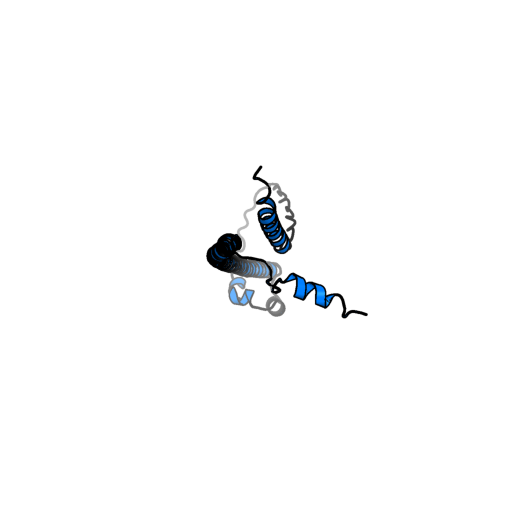 84 GLY A CA 1
ATOM 629 C C . GLY A 1 84 ? -30.790 1.377 32.697 1.00 91.12 84 GLY A C 1
ATOM 630 O O . GLY A 1 84 ? -30.789 1.156 33.901 1.00 91.12 84 GLY A O 1
ATOM 631 N N . VAL A 1 85 ? -29.660 1.560 32.002 1.00 91.75 85 VAL A N 1
ATOM 632 C CA . VAL A 1 85 ? -28.320 1.667 32.606 1.00 91.75 85 VAL A CA 1
ATOM 633 C C . VAL A 1 85 ? -28.055 3.120 33.018 1.00 91.75 85 VAL A C 1
ATOM 635 O O . VAL A 1 85 ? -28.516 4.045 32.343 1.00 91.75 85 VAL A O 1
ATOM 638 N N . SER A 1 86 ? -27.311 3.334 34.107 1.00 94.19 86 SER A N 1
ATOM 639 C CA . SER A 1 86 ? -26.979 4.684 34.581 1.00 94.19 86 SER A CA 1
ATOM 640 C C . SER A 1 86 ? -26.098 5.451 33.583 1.00 94.19 86 SER A C 1
ATOM 642 O O . SER A 1 86 ? -25.377 4.872 32.763 1.00 94.19 86 SER A O 1
ATOM 644 N N . LYS A 1 87 ? -26.151 6.787 33.628 1.00 94.38 87 LYS A N 1
ATOM 645 C CA . LYS A 1 87 ? -25.423 7.652 32.687 1.00 94.38 87 LYS A CA 1
ATOM 646 C C . LYS A 1 87 ? -23.908 7.444 32.784 1.00 94.38 87 LYS A C 1
ATOM 648 O O . LYS A 1 87 ? -23.243 7.322 31.753 1.00 94.38 87 LYS A O 1
ATOM 653 N N . GLU A 1 88 ? -23.382 7.375 34.001 1.00 93.75 88 GLU A N 1
ATOM 654 C CA . GLU A 1 88 ? -21.967 7.153 34.302 1.00 93.75 88 GLU A CA 1
ATOM 655 C C . GLU A 1 88 ? -21.479 5.836 33.687 1.00 93.75 88 GLU A C 1
ATOM 657 O O . GLU A 1 88 ? -20.457 5.789 32.998 1.00 93.75 88 GLU A O 1
ATOM 662 N N . GLU A 1 89 ? -22.259 4.771 33.843 1.00 91.38 89 GLU A N 1
ATOM 663 C CA . GLU A 1 89 ? -21.949 3.459 33.286 1.00 91.38 89 GLU A CA 1
ATOM 664 C C . GLU A 1 89 ? -21.983 3.439 31.752 1.00 91.38 89 GLU A C 1
ATOM 666 O O . GLU A 1 89 ? -21.111 2.839 31.119 1.00 91.38 89 GLU A O 1
ATOM 671 N N . VAL A 1 90 ? -22.942 4.136 31.132 1.00 93.50 90 VAL A N 1
ATOM 672 C CA . VAL A 1 90 ? -23.008 4.288 29.669 1.00 93.50 90 VAL A CA 1
ATOM 673 C C . VAL A 1 90 ? -21.759 4.984 29.128 1.00 93.50 90 VAL A C 1
ATOM 675 O O . VAL A 1 90 ? -21.205 4.547 28.113 1.00 93.50 90 VAL A O 1
ATOM 678 N N . ILE A 1 91 ? -21.310 6.061 29.781 1.00 94.75 91 ILE A N 1
ATOM 679 C CA . ILE A 1 91 ? -20.090 6.787 29.397 1.00 94.75 91 ILE A CA 1
ATOM 680 C C . ILE A 1 91 ? -18.889 5.846 29.473 1.00 94.75 91 ILE A C 1
ATOM 682 O O . ILE A 1 91 ? -18.137 5.722 28.502 1.00 94.75 91 ILE A O 1
ATOM 686 N N . ARG A 1 92 ? -18.762 5.118 30.584 1.00 93.00 92 ARG A N 1
ATOM 687 C CA . ARG A 1 92 ? -17.670 4.175 30.821 1.00 93.00 92 ARG A CA 1
ATOM 688 C C . ARG A 1 92 ? -17.618 3.067 29.765 1.00 93.00 92 ARG A C 1
ATOM 690 O O . ARG A 1 92 ? -16.557 2.814 29.194 1.00 93.00 92 ARG A O 1
ATOM 697 N N . LEU A 1 93 ? -18.759 2.455 29.433 1.00 94.31 93 LEU A N 1
ATOM 698 C CA . LEU A 1 93 ? -18.823 1.383 28.432 1.00 94.31 93 LEU A CA 1
ATOM 699 C C . LEU A 1 93 ? -18.497 1.893 27.020 1.00 94.31 93 LEU A C 1
ATOM 701 O O . LEU A 1 93 ? -17.793 1.232 26.251 1.00 94.31 93 LEU A O 1
ATOM 705 N N . LYS A 1 94 ? -18.966 3.098 26.672 1.00 95.25 94 LYS A N 1
ATOM 706 C CA . LYS A 1 94 ? -18.631 3.751 25.397 1.00 95.25 94 LYS A CA 1
ATOM 707 C C . LYS A 1 94 ? -17.145 4.078 25.304 1.00 95.25 94 LYS A C 1
ATOM 709 O O . LYS A 1 94 ? -16.544 3.854 24.251 1.00 95.25 94 LYS A O 1
ATOM 714 N N . GLN A 1 95 ? -16.547 4.562 26.390 1.00 96.94 95 GLN A N 1
ATOM 715 C CA . GLN A 1 95 ? -15.113 4.820 26.457 1.00 96.94 95 GLN A CA 1
ATOM 716 C C . GLN A 1 95 ? -14.315 3.521 26.311 1.00 96.94 95 GLN A C 1
ATOM 718 O O . GLN A 1 95 ? -13.431 3.458 25.456 1.00 96.94 95 GLN A O 1
ATOM 723 N N . LYS A 1 96 ? -14.678 2.458 27.046 1.00 95.88 96 LYS A N 1
ATOM 724 C CA . LYS A 1 96 ? -14.072 1.125 26.897 1.00 95.88 96 LYS A CA 1
ATOM 725 C C . LYS A 1 96 ? -14.136 0.653 25.445 1.00 95.88 96 LYS A C 1
ATOM 727 O O . LYS A 1 96 ? -13.108 0.326 24.851 1.00 95.88 96 LYS A O 1
ATOM 732 N N . ARG A 1 97 ? -15.315 0.728 24.820 1.00 97.44 97 ARG A N 1
ATOM 733 C CA . ARG A 1 97 ? -15.496 0.376 23.406 1.00 97.44 97 ARG A CA 1
ATOM 734 C C . ARG A 1 97 ? -14.602 1.201 22.474 1.00 97.44 97 ARG A C 1
ATOM 736 O O . ARG A 1 97 ? -14.019 0.648 21.542 1.00 97.44 97 ARG A O 1
ATOM 743 N N . ARG A 1 98 ? -14.476 2.515 22.696 1.00 98.25 98 ARG A N 1
ATOM 744 C CA . ARG A 1 98 ? -13.604 3.392 21.894 1.00 98.25 98 ARG A CA 1
ATOM 745 C C . ARG A 1 98 ? -12.139 2.980 22.013 1.00 98.25 98 ARG A C 1
ATOM 747 O O . ARG A 1 98 ? -11.471 2.865 20.986 1.00 98.25 98 ARG A O 1
ATOM 754 N N . THR A 1 99 ? -11.666 2.720 23.227 1.00 98.12 99 THR A N 1
ATOM 755 C CA . THR A 1 99 ? -10.297 2.263 23.493 1.00 98.12 99 THR A CA 1
ATOM 756 C C . THR A 1 99 ? -10.004 0.940 22.789 1.00 98.12 99 THR A C 1
ATOM 758 O O . THR A 1 99 ? -8.987 0.824 22.104 1.00 98.12 99 THR A O 1
ATOM 761 N N . LEU A 1 100 ? -10.921 -0.028 22.865 1.00 98.00 100 LEU A N 1
ATOM 762 C CA . LEU A 1 100 ? -10.773 -1.320 22.191 1.00 98.00 100 LEU A CA 1
ATOM 763 C C . LEU A 1 100 ? -10.755 -1.184 20.661 1.00 98.00 100 LEU A C 1
ATOM 765 O O . LEU A 1 100 ? -9.873 -1.734 20.004 1.00 98.00 100 LEU A O 1
ATOM 769 N N . LYS A 1 101 ? -11.653 -0.383 20.069 1.00 98.31 101 LYS A N 1
ATOM 770 C CA . LYS A 1 101 ? -11.620 -0.132 18.614 1.00 98.31 101 LYS A CA 1
ATOM 771 C C . LYS A 1 101 ? -10.322 0.550 18.180 1.00 98.31 101 LYS A C 1
ATOM 773 O O . LYS A 1 101 ? -9.744 0.171 17.165 1.00 98.31 101 LYS A O 1
ATOM 778 N N . ASN A 1 102 ? -9.832 1.516 18.956 1.00 98.44 102 ASN A N 1
ATOM 779 C CA . ASN A 1 102 ? -8.563 2.186 18.673 1.00 98.44 102 ASN A CA 1
ATOM 780 C C . ASN A 1 102 ? -7.369 1.224 18.739 1.00 98.44 102 ASN A C 1
ATOM 782 O O . ASN A 1 102 ? -6.444 1.360 17.940 1.00 98.44 102 ASN A O 1
ATOM 786 N N . ARG A 1 103 ? -7.407 0.216 19.621 1.00 98.31 103 ARG A N 1
ATOM 787 C CA . ARG A 1 103 ? -6.413 -0.867 19.643 1.00 98.31 103 ARG A CA 1
ATOM 788 C C . ARG A 1 103 ? -6.386 -1.622 18.307 1.00 98.31 103 ARG A C 1
ATOM 790 O O . ARG A 1 103 ? -5.314 -1.767 17.721 1.00 98.31 103 ARG A O 1
ATOM 797 N N . GLY A 1 104 ? -7.551 -2.009 17.780 1.00 98.19 104 GLY A N 1
ATOM 798 C CA . GLY A 1 104 ? -7.660 -2.659 16.465 1.00 98.19 104 GLY A CA 1
ATOM 799 C C . GLY A 1 104 ? -7.223 -1.759 15.300 1.00 98.19 104 GLY A C 1
ATOM 800 O O . GLY A 1 104 ? -6.554 -2.209 14.367 1.00 98.19 104 GLY A O 1
ATOM 801 N N . TYR A 1 105 ? -7.517 -0.458 15.370 1.00 98.50 105 TYR A N 1
ATOM 802 C CA . TYR A 1 105 ? -7.047 0.507 14.371 1.00 98.50 105 TYR A CA 1
ATOM 803 C C . TYR A 1 105 ? -5.528 0.683 14.393 1.00 98.50 105 TYR A C 1
ATOM 805 O O . TYR A 1 105 ? -4.916 0.764 13.330 1.00 98.50 105 TYR A O 1
ATOM 813 N N . ALA A 1 106 ? -4.898 0.681 15.570 1.00 98.62 106 ALA A N 1
ATOM 814 C CA . ALA A 1 106 ? -3.444 0.733 15.684 1.00 98.62 106 ALA A CA 1
ATOM 815 C C . ALA A 1 106 ? -2.784 -0.506 15.058 1.00 98.62 106 ALA A C 1
ATOM 817 O O . ALA A 1 106 ? -1.810 -0.369 14.318 1.00 98.62 106 ALA A O 1
ATOM 818 N N . GLN A 1 107 ? -3.339 -1.701 15.293 1.00 98.56 107 GLN A N 1
ATOM 819 C CA . GLN A 1 107 ? -2.884 -2.932 14.637 1.00 98.56 107 GLN A CA 1
ATOM 820 C C . GLN A 1 107 ? -3.036 -2.846 13.113 1.00 98.56 107 GLN A C 1
ATOM 822 O O . GLN A 1 107 ? -2.066 -3.060 12.388 1.00 98.56 107 GLN A O 1
ATOM 827 N N . SER A 1 108 ? -4.212 -2.441 12.626 1.00 98.69 108 SER A N 1
ATOM 828 C CA . SER A 1 108 ? -4.484 -2.287 11.189 1.00 98.69 108 SER A CA 1
ATOM 829 C C . SER A 1 108 ? -3.563 -1.257 10.526 1.00 98.69 108 SER A C 1
ATOM 831 O O . SER A 1 108 ? -3.106 -1.461 9.405 1.00 98.69 108 SER A O 1
ATOM 833 N N . CYS A 1 109 ? -3.259 -0.155 11.219 1.00 98.69 109 CYS A N 1
ATOM 834 C CA . CYS A 1 109 ? -2.329 0.873 10.753 1.00 98.69 109 CYS A CA 1
ATOM 835 C C . CYS A 1 109 ? -0.908 0.316 10.600 1.00 98.69 109 CYS A C 1
ATOM 837 O O . CYS A 1 109 ? -0.280 0.500 9.558 1.00 98.69 109 CYS A O 1
ATOM 839 N N . ARG A 1 110 ? -0.421 -0.420 11.608 1.00 98.75 110 ARG A N 1
ATOM 840 C CA . ARG A 1 110 ? 0.888 -1.089 11.553 1.00 98.75 110 ARG A CA 1
ATOM 841 C C . ARG A 1 110 ? 0.944 -2.091 10.401 1.00 98.75 110 ARG A C 1
ATOM 843 O O . ARG A 1 110 ? 1.887 -2.042 9.621 1.00 98.75 110 ARG A O 1
ATOM 850 N N . PHE A 1 111 ? -0.085 -2.927 10.256 1.00 98.75 111 PHE A N 1
ATOM 851 C CA . PHE A 1 111 ? -0.182 -3.905 9.172 1.00 98.75 111 PHE A CA 1
ATOM 852 C C . PHE A 1 111 ? -0.125 -3.237 7.794 1.00 98.75 111 PHE A C 1
ATOM 854 O O . PHE A 1 111 ? 0.731 -3.580 6.985 1.00 98.75 111 PHE A O 1
ATOM 861 N N . LYS A 1 112 ? -0.968 -2.223 7.548 1.00 98.81 112 LYS A N 1
ATOM 862 C CA . LYS A 1 112 ? -0.991 -1.497 6.268 1.00 98.81 112 LYS A CA 1
ATOM 863 C C . LYS A 1 112 ? 0.347 -0.835 5.952 1.00 98.81 112 LYS A C 1
ATOM 865 O O . LYS A 1 112 ? 0.790 -0.896 4.813 1.00 98.81 112 LYS A O 1
ATOM 870 N N . ARG A 1 113 ? 1.008 -0.243 6.951 1.00 98.75 113 ARG A N 1
ATOM 871 C CA . ARG A 1 113 ? 2.327 0.381 6.774 1.00 98.75 113 ARG A CA 1
ATOM 872 C C . ARG A 1 113 ? 3.391 -0.643 6.382 1.00 98.75 113 ARG A C 1
ATOM 874 O O . ARG A 1 113 ? 4.167 -0.392 5.469 1.00 98.75 113 ARG A O 1
ATOM 881 N N . VAL A 1 114 ? 3.427 -1.783 7.070 1.00 98.81 114 VAL A N 1
ATOM 882 C CA . VAL A 1 114 ? 4.378 -2.862 6.766 1.00 98.81 114 VAL A CA 1
ATOM 883 C C . VAL A 1 114 ? 4.101 -3.446 5.382 1.00 98.81 114 VAL A C 1
ATOM 885 O O . VAL A 1 114 ? 5.033 -3.606 4.602 1.00 98.81 114 VAL A O 1
ATOM 888 N N . GLN A 1 115 ? 2.832 -3.677 5.040 1.00 98.75 115 GLN A N 1
ATOM 889 C CA . GLN A 1 115 ? 2.444 -4.163 3.719 1.00 98.75 115 GLN A CA 1
ATOM 890 C C . GLN A 1 115 ? 2.846 -3.182 2.612 1.00 98.75 115 GLN A C 1
ATOM 892 O O . GLN A 1 115 ? 3.428 -3.595 1.616 1.00 98.75 115 GLN A O 1
ATOM 897 N N . GLN A 1 116 ? 2.590 -1.883 2.798 1.00 98.75 116 GLN A N 1
ATOM 898 C CA . GLN A 1 116 ? 2.988 -0.850 1.841 1.00 98.75 116 GLN A CA 1
ATOM 899 C C . GLN A 1 116 ? 4.508 -0.806 1.663 1.00 98.75 116 GLN A C 1
ATOM 901 O O . GLN A 1 116 ? 4.987 -0.701 0.539 1.00 98.75 116 GLN A O 1
ATOM 906 N N . ARG A 1 117 ? 5.272 -0.939 2.753 1.00 98.62 117 ARG A N 1
ATOM 907 C CA . ARG A 1 117 ? 6.731 -1.037 2.677 1.00 98.62 117 ARG A CA 1
ATOM 908 C C . ARG A 1 117 ? 7.169 -2.238 1.833 1.00 98.62 117 ARG A C 1
ATOM 910 O O . ARG A 1 117 ? 7.993 -2.053 0.950 1.00 98.62 117 ARG A O 1
ATOM 917 N N . HIS A 1 118 ? 6.599 -3.424 2.057 1.00 98.88 118 HIS A N 1
ATOM 918 C CA . HIS A 1 118 ? 6.948 -4.616 1.272 1.00 98.88 118 HIS A CA 1
ATOM 919 C C . HIS A 1 118 ? 6.610 -4.458 -0.217 1.00 98.88 118 HIS A C 1
ATOM 921 O O . HIS A 1 118 ? 7.386 -4.891 -1.063 1.00 98.88 118 HIS A O 1
ATOM 927 N N . VAL A 1 119 ? 5.485 -3.812 -0.547 1.00 98.62 119 VAL A N 1
ATOM 928 C CA . VAL A 1 119 ? 5.128 -3.496 -1.943 1.00 98.62 119 VAL A CA 1
ATOM 929 C C . VAL A 1 119 ? 6.196 -2.605 -2.579 1.00 98.62 119 VAL A C 1
ATOM 931 O O . VAL A 1 119 ? 6.742 -2.964 -3.617 1.00 98.62 119 VAL A O 1
ATOM 934 N N . LEU A 1 120 ? 6.564 -1.503 -1.918 1.00 98.69 120 LEU A N 1
ATOM 935 C CA . LEU A 1 120 ? 7.586 -0.575 -2.417 1.00 98.69 120 LEU A CA 1
ATOM 936 C C . LEU A 1 120 ? 8.976 -1.227 -2.528 1.00 98.69 120 LEU A C 1
ATOM 938 O O . LEU A 1 120 ? 9.725 -0.951 -3.462 1.00 98.69 120 LEU A O 1
ATOM 942 N N . GLU A 1 121 ? 9.340 -2.107 -1.593 1.00 98.75 121 GLU A N 1
ATOM 943 C CA . GLU A 1 121 ? 10.580 -2.893 -1.658 1.00 98.75 121 GLU A CA 1
ATOM 944 C C . GLU A 1 121 ? 10.577 -3.866 -2.850 1.00 98.75 121 GLU A C 1
ATOM 946 O O . GLU A 1 121 ? 11.602 -4.029 -3.524 1.00 98.75 121 GLU A O 1
ATOM 951 N N . GLY A 1 122 ? 9.422 -4.467 -3.151 1.00 98.69 122 GLY A N 1
ATOM 952 C CA . GLY A 1 122 ? 9.210 -5.284 -4.343 1.00 98.69 122 GLY A CA 1
ATOM 953 C C . GLY A 1 122 ? 9.375 -4.483 -5.635 1.00 98.69 122 GLY A C 1
ATOM 954 O O . GLY A 1 122 ? 10.170 -4.869 -6.492 1.00 98.69 122 GLY A O 1
ATOM 955 N N . GLU A 1 123 ? 8.702 -3.335 -5.747 1.00 98.69 123 GLU A N 1
ATOM 956 C CA . GLU A 1 123 ? 8.809 -2.428 -6.900 1.00 98.69 123 GLU A CA 1
ATOM 957 C C . GLU A 1 123 ? 10.249 -1.948 -7.115 1.00 98.69 123 GLU A C 1
ATOM 959 O O . GLU A 1 123 ? 10.773 -2.014 -8.227 1.00 98.69 123 GLU A O 1
ATOM 964 N N . LYS A 1 124 ? 10.940 -1.543 -6.041 1.00 98.56 124 LYS A N 1
ATOM 965 C CA . LYS A 1 124 ? 12.362 -1.174 -6.093 1.00 98.56 124 LYS A CA 1
ATOM 966 C C . LYS A 1 124 ? 13.206 -2.305 -6.679 1.00 98.56 124 LYS A C 1
ATOM 968 O O . LYS A 1 124 ? 14.061 -2.058 -7.527 1.00 98.56 124 LYS A O 1
ATOM 973 N N . THR A 1 125 ? 12.990 -3.534 -6.218 1.00 98.75 125 THR A N 1
ATOM 974 C CA . THR A 1 125 ? 13.758 -4.702 -6.669 1.00 98.75 125 THR A CA 1
ATOM 975 C C . THR A 1 125 ? 13.509 -4.985 -8.150 1.00 98.75 125 THR A C 1
ATOM 977 O O . THR A 1 125 ? 14.462 -5.200 -8.899 1.00 98.75 125 THR A O 1
ATOM 980 N N . GLN A 1 126 ? 12.253 -4.909 -8.596 1.00 98.75 126 GLN A N 1
ATOM 981 C CA . GLN A 1 126 ? 11.887 -5.068 -10.006 1.00 98.75 126 GLN A CA 1
ATOM 982 C C . GLN A 1 126 ? 12.520 -3.991 -10.894 1.00 98.75 126 GLN A C 1
ATOM 984 O O . GLN A 1 126 ? 13.059 -4.306 -11.953 1.00 98.75 126 GLN A O 1
ATOM 989 N N . LEU A 1 127 ? 12.503 -2.728 -10.465 1.00 98.75 127 LEU A N 1
ATOM 990 C CA . LEU A 1 127 ? 13.122 -1.632 -11.215 1.00 98.75 127 LEU A CA 1
ATOM 991 C C . LEU A 1 127 ? 14.642 -1.794 -11.319 1.00 98.75 127 LEU A C 1
ATOM 993 O O . LEU A 1 127 ? 15.208 -1.577 -12.388 1.00 98.75 127 LEU A O 1
ATOM 997 N N . LEU A 1 128 ? 15.310 -2.227 -10.246 1.00 98.62 128 LEU A N 1
ATOM 998 C CA . LEU A 1 128 ? 16.747 -2.515 -10.284 1.00 98.62 128 LEU A CA 1
ATOM 999 C C . LEU A 1 128 ? 17.080 -3.626 -11.289 1.00 98.62 128 LEU A C 1
ATOM 1001 O O . LEU A 1 128 ? 18.038 -3.488 -12.048 1.00 98.62 128 LEU A O 1
ATOM 1005 N N . GLN A 1 129 ? 16.272 -4.688 -11.337 1.00 98.75 129 GLN A N 1
ATOM 1006 C CA . GLN A 1 129 ? 16.434 -5.763 -12.322 1.00 98.75 129 GLN A CA 1
ATOM 1007 C C . GLN A 1 129 ? 16.238 -5.262 -13.758 1.00 98.75 129 GLN A C 1
ATOM 1009 O O . GLN A 1 129 ? 17.027 -5.609 -14.634 1.00 98.75 129 GLN A O 1
ATOM 1014 N N . GLN A 1 130 ? 15.236 -4.413 -14.004 1.00 98.69 130 GLN A N 1
ATOM 1015 C CA . GLN A 1 130 ? 15.004 -3.820 -15.326 1.00 98.69 130 GLN A CA 1
ATOM 1016 C C . GLN A 1 130 ? 16.173 -2.939 -15.775 1.00 98.69 130 GLN A C 1
ATOM 1018 O O . GLN A 1 130 ? 16.614 -3.039 -16.917 1.00 98.69 130 GLN A O 1
ATOM 1023 N N . VAL A 1 131 ? 16.712 -2.108 -14.877 1.00 98.75 131 VAL A N 1
ATOM 1024 C CA . VAL A 1 131 ? 17.886 -1.274 -15.173 1.00 98.75 131 VAL A CA 1
ATOM 1025 C C . VAL A 1 131 ? 19.089 -2.138 -15.539 1.00 98.75 131 VAL A C 1
ATOM 1027 O O . VAL A 1 131 ? 19.780 -1.840 -16.511 1.00 98.75 131 VAL A O 1
ATOM 1030 N N . GLU A 1 132 ? 19.340 -3.205 -14.783 1.00 98.69 132 GLU A N 1
ATOM 1031 C CA . GLU A 1 132 ? 20.462 -4.103 -15.052 1.00 98.69 132 GLU A CA 1
ATOM 1032 C C . GLU A 1 132 ? 20.298 -4.835 -16.390 1.00 98.69 132 GLU A C 1
ATOM 1034 O O . GLU A 1 132 ? 21.220 -4.860 -17.204 1.00 98.69 132 GLU A O 1
ATOM 1039 N N . HIS A 1 133 ? 19.095 -5.333 -16.676 1.00 98.62 133 HIS A N 1
ATOM 1040 C CA . HIS A 1 133 ? 18.782 -5.952 -17.960 1.00 98.62 133 HIS A CA 1
ATOM 1041 C C . HIS A 1 133 ? 19.008 -4.989 -19.137 1.00 98.62 133 HIS A C 1
ATOM 1043 O O . HIS A 1 133 ? 19.688 -5.331 -20.105 1.00 98.62 133 HIS A O 1
ATOM 1049 N N . LEU A 1 134 ? 18.516 -3.751 -19.038 1.00 98.69 134 LEU A N 1
ATOM 1050 C CA . LEU A 1 134 ? 18.691 -2.747 -20.089 1.00 98.69 134 LEU A CA 1
ATOM 1051 C C . LEU A 1 134 ? 20.159 -2.346 -20.282 1.00 98.69 134 LEU A C 1
ATOM 1053 O O . LEU A 1 134 ? 20.590 -2.135 -21.413 1.00 98.69 134 LEU A O 1
ATOM 1057 N N . LYS A 1 135 ? 20.961 -2.279 -19.213 1.00 98.50 135 LYS A N 1
ATOM 1058 C CA . LYS A 1 135 ? 22.410 -2.035 -19.322 1.00 98.50 135 LYS A CA 1
ATOM 1059 C C . LYS A 1 135 ? 23.122 -3.140 -20.101 1.00 98.50 135 LYS A C 1
ATOM 1061 O O . LYS A 1 135 ? 24.012 -2.844 -20.906 1.00 98.50 135 LYS A O 1
ATOM 1066 N N . GLN A 1 136 ? 22.733 -4.394 -19.880 1.00 98.62 136 GLN A N 1
ATOM 1067 C CA . GLN A 1 136 ? 23.278 -5.539 -20.611 1.00 98.62 136 GLN A CA 1
ATOM 1068 C C . GLN A 1 136 ? 22.893 -5.474 -22.092 1.00 98.62 136 GLN A C 1
ATOM 1070 O O . GLN A 1 136 ? 23.766 -5.630 -22.950 1.00 98.62 136 GLN A O 1
ATOM 1075 N N . GLU A 1 137 ? 21.637 -5.138 -22.395 1.00 98.62 137 GLU A N 1
ATOM 1076 C CA . GLU A 1 137 ? 21.169 -4.949 -23.772 1.00 98.62 137 GLU A CA 1
ATOM 1077 C C . GLU A 1 137 ? 21.885 -3.791 -24.477 1.00 98.62 137 GLU A C 1
ATOM 1079 O O . GLU A 1 137 ? 22.357 -3.958 -25.600 1.00 98.62 137 GLU A O 1
ATOM 1084 N N . ILE A 1 138 ? 22.085 -2.651 -23.809 1.00 98.50 138 ILE A N 1
ATOM 1085 C CA . ILE A 1 138 ? 22.884 -1.540 -24.353 1.00 98.50 138 ILE A CA 1
ATOM 1086 C C . ILE A 1 138 ? 24.313 -2.005 -24.653 1.00 98.50 138 ILE A C 1
ATOM 1088 O O . ILE A 1 138 ? 24.836 -1.752 -25.735 1.00 98.50 138 ILE A O 1
ATOM 1092 N N . SER A 1 139 ? 24.941 -2.729 -23.726 1.00 98.56 139 SER A N 1
ATOM 1093 C CA . SER A 1 139 ? 26.307 -3.244 -23.896 1.00 98.56 139 SER A CA 1
ATOM 1094 C C . SER A 1 139 ? 26.417 -4.253 -25.043 1.00 98.56 139 SER A C 1
ATOM 1096 O O . SER A 1 139 ? 27.464 -4.364 -25.686 1.00 98.56 139 SER A O 1
ATOM 1098 N N . ARG A 1 140 ? 25.351 -5.015 -25.306 1.00 98.69 140 ARG A N 1
ATOM 1099 C CA . ARG A 1 140 ? 25.242 -5.918 -26.455 1.00 98.69 140 ARG A CA 1
ATOM 1100 C C . ARG A 1 140 ? 25.109 -5.134 -27.760 1.00 98.69 140 ARG A C 1
ATOM 1102 O O . ARG A 1 140 ? 25.920 -5.335 -28.660 1.00 98.69 140 ARG A O 1
ATOM 1109 N N . LEU A 1 141 ? 24.172 -4.190 -27.825 1.00 98.44 141 LEU A N 1
ATOM 1110 C CA . LEU A 1 141 ? 23.920 -3.365 -29.010 1.00 98.44 141 LEU A CA 1
ATOM 1111 C C . LEU A 1 141 ? 25.115 -2.482 -29.383 1.00 98.44 141 LEU A C 1
ATOM 1113 O O . LEU A 1 141 ? 25.393 -2.301 -30.564 1.00 98.44 141 LEU A O 1
ATOM 1117 N N . VAL A 1 142 ? 25.858 -1.965 -28.402 1.00 98.62 142 VAL A N 1
ATOM 1118 C CA . VAL A 1 142 ? 27.101 -1.215 -28.644 1.00 98.62 142 VAL A CA 1
ATOM 1119 C C . VAL A 1 142 ? 28.133 -2.085 -29.362 1.00 98.62 142 VAL A C 1
ATOM 1121 O O . VAL A 1 142 ? 28.685 -1.655 -30.371 1.00 98.62 142 VAL A O 1
ATOM 1124 N N . ARG A 1 143 ? 28.341 -3.329 -28.907 1.00 98.44 143 ARG A N 1
ATOM 1125 C CA . ARG A 1 143 ? 29.258 -4.273 -29.569 1.00 98.44 143 ARG A CA 1
ATOM 1126 C C . ARG A 1 143 ? 28.797 -4.627 -30.981 1.00 98.44 143 ARG A C 1
ATOM 1128 O O . ARG A 1 143 ? 29.618 -4.668 -31.891 1.00 98.44 143 ARG A O 1
ATOM 1135 N N . GLU A 1 144 ? 27.498 -4.860 -31.173 1.00 98.38 144 GLU A N 1
ATOM 1136 C CA . GLU A 1 144 ? 26.921 -5.131 -32.496 1.00 98.38 144 GLU A CA 1
ATOM 1137 C C . GLU A 1 144 ? 27.116 -3.936 -33.443 1.00 98.38 144 GLU A C 1
ATOM 1139 O O . GLU A 1 144 ? 27.620 -4.104 -34.555 1.00 98.38 144 GLU A O 1
ATOM 1144 N N . ARG A 1 145 ? 26.800 -2.718 -32.983 1.00 98.38 145 ARG A N 1
ATOM 1145 C CA . ARG A 1 145 ? 27.019 -1.466 -33.723 1.00 98.38 145 ARG A CA 1
ATOM 1146 C C . ARG A 1 145 ? 28.482 -1.308 -34.128 1.00 98.38 145 ARG A C 1
ATOM 1148 O O . ARG A 1 145 ? 28.754 -1.005 -35.288 1.00 98.38 145 ARG A O 1
ATOM 1155 N N . ASP A 1 146 ? 29.410 -1.504 -33.196 1.00 98.19 146 ASP A N 1
ATOM 1156 C CA . ASP A 1 146 ? 30.840 -1.318 -33.449 1.00 98.19 146 ASP A CA 1
ATOM 1157 C C . ASP A 1 146 ? 31.369 -2.356 -34.452 1.00 98.19 146 ASP A C 1
ATOM 1159 O O . ASP A 1 146 ? 32.113 -1.999 -35.366 1.00 98.19 146 ASP A O 1
ATOM 1163 N N . ALA A 1 147 ? 30.899 -3.606 -34.376 1.00 98.12 147 ALA A N 1
ATOM 1164 C CA . ALA A 1 147 ? 31.229 -4.645 -35.351 1.00 98.12 147 ALA A CA 1
ATOM 1165 C C . ALA A 1 147 ? 30.702 -4.327 -36.764 1.00 98.12 147 ALA A C 1
ATOM 1167 O O . ALA A 1 147 ? 31.396 -4.562 -37.757 1.00 98.12 147 ALA A O 1
ATOM 1168 N N . TYR A 1 148 ? 29.483 -3.789 -36.888 1.00 98.00 148 TYR A N 1
ATOM 1169 C CA . TYR A 1 148 ? 28.951 -3.358 -38.187 1.00 98.00 148 TYR A CA 1
ATOM 1170 C C . TYR A 1 148 ? 29.679 -2.132 -38.734 1.00 98.00 148 TYR A C 1
ATOM 1172 O O . TYR A 1 148 ? 29.976 -2.093 -39.929 1.00 98.00 148 TYR A O 1
ATOM 1180 N N . LYS A 1 149 ? 30.022 -1.170 -37.871 1.00 97.19 149 LYS A N 1
ATOM 1181 C CA . LYS A 1 149 ? 30.829 -0.009 -38.251 1.00 97.19 149 LYS A CA 1
ATOM 1182 C C . LYS A 1 149 ? 32.186 -0.448 -38.799 1.00 97.19 149 LYS A C 1
ATOM 1184 O O . LYS A 1 149 ? 32.560 -0.020 -39.881 1.00 97.19 149 LYS A O 1
ATOM 1189 N N . GLU A 1 150 ? 32.883 -1.360 -38.122 1.00 96.62 150 GLU A N 1
ATOM 1190 C CA . GLU A 1 150 ? 34.173 -1.880 -38.593 1.00 96.62 150 GLU A CA 1
ATOM 1191 C C . GLU A 1 150 ? 34.065 -2.548 -39.977 1.00 96.62 150 GLU A C 1
ATOM 1193 O O . GLU A 1 150 ? 34.908 -2.324 -40.848 1.00 96.62 150 GLU A O 1
ATOM 1198 N N . LYS A 1 151 ? 33.011 -3.344 -40.216 1.00 95.44 151 LYS A N 1
ATOM 1199 C CA . LYS A 1 151 ? 32.750 -3.950 -41.536 1.00 95.44 151 LYS A CA 1
ATOM 1200 C C . LYS A 1 151 ? 32.511 -2.891 -42.615 1.00 95.44 151 LYS A C 1
ATOM 1202 O O . LYS A 1 151 ? 33.035 -3.031 -43.718 1.00 95.44 151 LYS A O 1
ATOM 1207 N N . TYR A 1 152 ? 31.742 -1.850 -42.302 1.00 95.50 152 TYR A N 1
ATOM 1208 C CA . TYR A 1 152 ? 31.469 -0.746 -43.220 1.00 95.50 152 TYR A CA 1
ATOM 1209 C C . TYR A 1 152 ? 32.747 0.027 -43.581 1.00 95.50 152 TYR A C 1
ATOM 1211 O O . TYR A 1 152 ? 33.038 0.202 -44.762 1.00 95.50 152 TYR A O 1
ATOM 1219 N N . GLU A 1 153 ? 33.562 0.400 -42.591 1.00 94.50 153 GLU A N 1
ATOM 1220 C CA . GLU A 1 153 ? 34.829 1.114 -42.816 1.00 94.50 153 GLU A CA 1
ATOM 1221 C C . GLU A 1 153 ? 35.810 0.306 -43.683 1.00 94.50 153 GLU A C 1
ATOM 1223 O O . GLU A 1 153 ? 36.494 0.874 -44.536 1.00 94.50 153 GLU A O 1
ATOM 1228 N N . LYS A 1 154 ? 35.852 -1.028 -43.530 1.00 92.75 154 LYS A N 1
ATOM 1229 C CA . LYS A 1 154 ? 36.652 -1.918 -44.395 1.00 92.75 154 LYS A CA 1
ATOM 1230 C C . LYS A 1 154 ? 36.186 -1.886 -45.851 1.00 92.75 154 LYS A C 1
ATOM 1232 O O . LYS A 1 154 ? 37.021 -1.841 -46.749 1.00 92.75 154 LYS A O 1
ATOM 1237 N N . LEU A 1 155 ? 34.876 -1.891 -46.098 1.00 92.56 155 LEU A N 1
ATOM 1238 C CA . LEU A 1 155 ? 34.331 -1.808 -47.459 1.00 92.56 155 LEU A CA 1
ATOM 1239 C C . LEU A 1 155 ? 34.649 -0.458 -48.112 1.00 92.56 155 LEU A C 1
ATOM 1241 O O . LEU A 1 155 ? 35.099 -0.431 -49.255 1.00 92.56 155 LEU A O 1
ATOM 1245 N N . ILE A 1 156 ? 34.483 0.643 -47.375 1.00 91.62 156 ILE A N 1
ATOM 1246 C CA . ILE A 1 156 ? 34.816 1.992 -47.858 1.00 91.62 156 ILE A CA 1
ATOM 1247 C C . ILE A 1 156 ? 36.322 2.129 -48.125 1.00 91.62 156 ILE A C 1
ATOM 1249 O O . ILE A 1 156 ? 36.722 2.630 -49.175 1.00 91.62 156 ILE A O 1
ATOM 1253 N N . SER A 1 157 ? 37.164 1.627 -47.217 1.00 84.94 157 SER A N 1
ATOM 1254 C CA . SER A 1 157 ? 38.626 1.675 -47.359 1.00 84.94 157 SER A CA 1
ATOM 1255 C C . SER A 1 157 ? 39.136 0.825 -48.530 1.00 84.94 157 SER A C 1
ATOM 1257 O O . SER A 1 157 ? 40.083 1.219 -49.211 1.00 84.94 157 SER A O 1
ATOM 1259 N N . ASN A 1 158 ? 38.513 -0.327 -48.799 1.00 75.56 158 ASN A N 1
ATOM 1260 C CA . ASN A 1 158 ? 38.891 -1.201 -49.911 1.00 75.56 158 ASN A CA 1
ATOM 1261 C C . ASN A 1 158 ? 38.361 -0.697 -51.264 1.00 75.56 158 ASN A C 1
ATOM 1263 O O . ASN A 1 158 ? 39.064 -0.823 -52.265 1.00 75.56 158 ASN A O 1
ATOM 1267 N N . GLY A 1 159 ? 37.181 -0.067 -51.302 1.00 59.50 159 GLY A N 1
ATOM 1268 C CA . GLY A 1 159 ? 36.616 0.526 -52.522 1.00 59.50 159 GLY A CA 1
ATOM 1269 C C . GLY A 1 159 ? 37.434 1.694 -53.091 1.00 59.50 159 GLY A C 1
ATOM 1270 O O . GLY A 1 159 ? 37.356 1.974 -54.283 1.00 59.50 159 GLY A O 1
ATOM 1271 N N . PHE A 1 160 ? 38.270 2.340 -52.273 1.00 53.81 160 PHE A N 1
ATOM 1272 C CA . PHE A 1 160 ? 39.155 3.423 -52.716 1.00 53.81 160 PHE A CA 1
ATOM 1273 C C . PHE A 1 160 ? 40.485 2.944 -53.325 1.00 53.81 160 PHE A C 1
ATOM 1275 O O . PHE A 1 160 ? 41.139 3.714 -54.025 1.00 53.81 160 PHE A O 1
ATOM 1282 N N . ARG A 1 161 ? 40.911 1.694 -53.079 1.00 50.16 161 ARG A N 1
ATOM 1283 C CA . ARG A 1 161 ? 42.224 1.189 -53.538 1.00 50.16 161 ARG A CA 1
ATOM 1284 C C . ARG A 1 161 ? 42.189 0.520 -54.913 1.00 50.16 161 ARG A C 1
ATOM 1286 O O . ARG A 1 161 ? 43.218 0.514 -55.578 1.00 50.16 161 ARG A O 1
ATOM 1293 N N . GLU A 1 162 ? 41.037 0.029 -55.369 1.00 47.12 162 GLU A N 1
ATOM 1294 C CA . GLU A 1 162 ? 40.902 -0.608 -56.695 1.00 47.12 162 GLU A CA 1
ATOM 1295 C C . GLU A 1 162 ? 40.327 0.299 -57.794 1.00 47.12 162 GLU A C 1
ATOM 1297 O O . GLU A 1 162 ? 40.218 -0.130 -58.935 1.00 47.12 162 GLU A O 1
ATOM 1302 N N . ASN A 1 163 ? 40.028 1.572 -57.511 1.00 44.41 163 ASN A N 1
ATOM 1303 C CA . ASN A 1 163 ? 39.542 2.507 -58.538 1.00 44.41 163 ASN A CA 1
ATOM 1304 C C . ASN A 1 163 ? 40.605 3.525 -59.005 1.00 44.41 163 ASN A C 1
ATOM 1306 O O . ASN A 1 163 ? 40.279 4.514 -59.655 1.00 44.41 163 ASN A O 1
ATOM 1310 N N . GLY A 1 164 ? 41.879 3.296 -58.660 1.00 47.78 164 GLY A N 1
ATOM 1311 C CA . GLY A 1 164 ? 43.021 4.128 -59.066 1.00 47.78 164 GLY A CA 1
ATOM 1312 C C . GLY A 1 164 ? 43.764 3.638 -60.314 1.00 47.78 164 GLY A C 1
ATOM 1313 O O . GLY A 1 164 ? 44.782 4.220 -60.682 1.00 47.78 164 GLY A O 1
ATOM 1314 N N . SER A 1 165 ? 43.306 2.560 -60.956 1.00 51.25 165 SER A N 1
ATOM 1315 C CA . SER A 1 165 ? 43.899 2.069 -62.199 1.00 51.25 165 SER A CA 1
ATOM 1316 C C . SER A 1 165 ? 42.881 1.246 -62.981 1.00 51.25 165 SER A C 1
ATOM 1318 O O . SER A 1 165 ? 42.769 0.048 -62.755 1.00 51.25 165 SER A O 1
ATOM 1320 N N . SER A 1 166 ? 42.094 1.893 -63.844 1.00 41.00 166 SER A N 1
ATOM 1321 C CA . SER A 1 166 ? 41.513 1.327 -65.074 1.00 41.00 166 SER A CA 1
ATOM 1322 C C . SER A 1 166 ? 40.675 2.392 -65.779 1.00 41.00 166 SER A C 1
ATOM 1324 O O . SER A 1 166 ? 39.849 3.055 -65.160 1.00 41.00 166 SER A O 1
ATOM 1326 N N . SER A 1 167 ? 40.956 2.543 -67.068 1.00 44.50 167 SER A N 1
ATOM 1327 C CA . SER A 1 167 ? 40.309 3.360 -68.091 1.00 44.50 167 SER A CA 1
ATOM 1328 C C . SER A 1 167 ? 38.815 3.659 -67.946 1.00 44.50 167 SER A C 1
ATOM 1330 O O . SER A 1 167 ? 38.021 2.805 -67.568 1.00 44.50 167 SER A O 1
ATOM 1332 N N . ASP A 1 168 ? 38.474 4.872 -68.389 1.00 52.09 168 ASP A N 1
ATOM 1333 C CA . ASP A 1 168 ? 37.362 5.209 -69.287 1.00 52.09 168 ASP A CA 1
ATOM 1334 C C . ASP A 1 168 ? 36.247 4.158 -69.473 1.00 52.09 168 ASP A C 1
ATOM 1336 O O . ASP A 1 168 ? 36.470 3.067 -69.994 1.00 52.09 168 ASP A O 1
ATOM 1340 N N . ASN A 1 169 ? 35.012 4.604 -69.206 1.00 56.19 169 ASN A N 1
ATOM 1341 C CA . ASN A 1 169 ? 33.711 3.992 -69.528 1.00 56.19 169 ASN A CA 1
ATOM 1342 C C . ASN A 1 169 ? 33.180 2.882 -68.600 1.00 56.19 169 ASN A C 1
ATOM 1344 O O . ASN A 1 169 ? 33.134 1.710 -68.966 1.00 56.19 169 ASN A O 1
ATOM 1348 N N . ASN A 1 170 ? 32.589 3.274 -67.463 1.00 48.66 170 ASN A N 1
ATOM 1349 C CA . ASN A 1 170 ? 31.617 2.438 -66.744 1.00 48.66 170 ASN A CA 1
ATOM 1350 C C . ASN A 1 170 ? 30.307 3.220 -66.474 1.00 48.66 170 ASN A C 1
ATOM 1352 O O . ASN A 1 170 ? 30.333 4.176 -65.698 1.00 48.66 170 ASN A O 1
ATOM 1356 N N . PRO A 1 171 ? 29.151 2.843 -67.064 1.00 55.47 171 PRO A N 1
ATOM 1357 C CA . PRO A 1 171 ? 27.879 3.553 -66.897 1.00 55.47 171 PRO A CA 1
ATOM 1358 C C . PRO A 1 171 ? 27.083 3.133 -65.644 1.00 55.47 171 PRO A C 1
ATOM 1360 O O . PRO A 1 171 ? 25.880 3.366 -65.571 1.00 55.47 171 PRO A O 1
ATOM 1363 N N . SER A 1 172 ? 27.713 2.521 -64.638 1.00 58.84 172 SER A N 1
ATOM 1364 C CA . SER A 1 172 ? 27.023 2.013 -63.443 1.00 58.84 172 SER A CA 1
ATOM 1365 C C . SER A 1 172 ? 27.192 2.919 -62.212 1.00 58.84 172 SER A C 1
ATOM 1367 O O . SER A 1 172 ? 27.563 2.449 -61.136 1.00 58.84 172 SER A O 1
ATOM 1369 N N . SER A 1 173 ? 26.925 4.223 -62.356 1.00 51.91 173 SER A N 1
ATOM 1370 C CA . SER A 1 173 ? 26.892 5.169 -61.226 1.00 51.91 173 SER A CA 1
ATOM 1371 C C . SER A 1 173 ? 25.467 5.321 -60.652 1.00 51.91 173 SER A C 1
ATOM 1373 O O . SER A 1 173 ? 24.524 5.493 -61.432 1.00 51.91 173 SER A O 1
ATOM 1375 N N . PRO A 1 174 ? 25.278 5.334 -59.313 1.00 56.94 174 PRO A N 1
ATOM 1376 C CA . PRO A 1 174 ? 23.984 5.580 -58.655 1.00 56.94 174 PRO A CA 1
ATOM 1377 C C . PRO A 1 174 ? 23.307 6.904 -59.056 1.00 56.94 174 PRO A C 1
ATOM 1379 O O . PRO A 1 174 ? 22.086 7.031 -58.959 1.00 56.94 174 PRO A O 1
ATOM 1382 N N . GLU A 1 175 ? 24.079 7.867 -59.568 1.00 54.34 175 GLU A N 1
ATOM 1383 C CA . GLU A 1 175 ? 23.595 9.149 -60.100 1.00 54.34 175 GLU A CA 1
ATOM 1384 C C . GLU A 1 175 ? 22.639 8.987 -61.301 1.00 54.34 175 GLU A C 1
ATOM 1386 O O . GLU A 1 175 ? 21.669 9.740 -61.432 1.00 54.34 175 GLU A O 1
ATOM 1391 N N . PHE A 1 176 ? 22.825 7.959 -62.141 1.00 53.28 176 PHE A N 1
ATOM 1392 C CA . PHE A 1 176 ? 21.940 7.693 -63.287 1.00 53.28 176 PHE A CA 1
ATOM 1393 C C . PHE A 1 176 ? 20.526 7.275 -62.837 1.00 53.28 176 PHE A C 1
ATOM 1395 O O . PHE A 1 176 ? 19.512 7.660 -63.431 1.00 53.28 176 PHE A O 1
ATOM 1402 N N . PHE A 1 177 ? 20.448 6.544 -61.721 1.00 54.84 177 PHE A N 1
ATOM 1403 C CA . PHE A 1 177 ? 19.191 6.065 -61.145 1.00 54.84 177 PHE A CA 1
ATOM 1404 C C . PHE A 1 177 ? 18.439 7.148 -60.352 1.00 54.84 177 PHE A C 1
ATOM 1406 O O . PHE A 1 177 ? 17.218 7.057 -60.187 1.00 54.84 177 PHE A O 1
ATOM 1413 N N . MET A 1 178 ? 19.145 8.180 -59.875 1.00 58.09 178 MET A N 1
ATOM 1414 C CA . MET A 1 178 ? 18.549 9.326 -59.177 1.00 58.09 178 MET A CA 1
ATOM 1415 C C . MET A 1 178 ? 18.106 10.434 -60.143 1.00 58.09 178 MET A C 1
ATOM 1417 O O . MET A 1 178 ? 17.076 11.066 -59.903 1.00 58.09 178 MET A O 1
ATOM 1421 N N . SER A 1 179 ? 18.801 10.623 -61.270 1.00 51.97 179 SER A N 1
ATOM 1422 C CA . SER A 1 179 ? 18.407 11.606 -62.294 1.00 51.97 179 SER A CA 1
ATOM 1423 C C . SER A 1 179 ? 17.167 11.188 -63.097 1.00 51.97 179 SER A C 1
ATOM 1425 O O . SER A 1 179 ? 16.346 12.038 -63.437 1.00 51.97 179 SER A O 1
ATOM 1427 N N . SER A 1 180 ? 16.944 9.885 -63.307 1.00 52.06 180 SER A N 1
ATOM 1428 C CA . SER A 1 180 ? 15.772 9.386 -64.054 1.00 52.06 180 SER A CA 1
ATOM 1429 C C . SER A 1 180 ? 14.440 9.482 -63.290 1.00 52.06 180 SER A C 1
ATOM 1431 O O . SER A 1 180 ? 13.377 9.345 -63.888 1.00 52.06 180 SER A O 1
ATOM 1433 N N . ARG A 1 181 ? 14.452 9.751 -61.973 1.00 54.31 181 ARG A N 1
ATOM 1434 C CA . ARG A 1 181 ? 13.216 9.933 -61.178 1.00 54.31 181 ARG A CA 1
ATOM 1435 C C . ARG A 1 181 ? 12.712 11.373 -61.123 1.0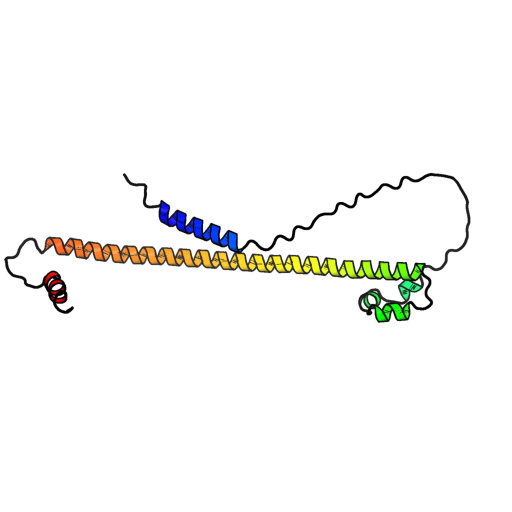0 54.31 181 ARG A C 1
ATOM 1437 O O . ARG A 1 181 ? 11.632 11.604 -60.590 1.00 54.31 181 ARG A O 1
ATOM 1444 N N . LYS A 1 182 ? 13.450 12.342 -61.675 1.00 53.00 182 LYS A N 1
ATOM 1445 C CA . LYS A 1 182 ? 13.012 13.749 -61.713 1.00 53.00 182 LYS A CA 1
ATOM 1446 C C . LYS A 1 182 ? 12.092 14.083 -62.897 1.00 53.00 182 LYS A C 1
ATOM 1448 O O . LYS A 1 182 ? 11.630 15.212 -62.978 1.00 53.00 182 LYS A O 1
ATOM 1453 N N . PHE A 1 183 ? 11.781 13.119 -63.769 1.00 54.53 183 PHE A N 1
ATOM 1454 C CA . PHE A 1 183 ? 10.943 13.319 -64.963 1.00 54.53 183 PHE A CA 1
ATOM 1455 C C . PHE A 1 183 ? 9.623 12.519 -64.959 1.00 54.53 183 PHE A C 1
ATOM 1457 O O . PHE A 1 183 ? 9.087 12.200 -66.013 1.00 54.53 183 PHE A O 1
ATOM 1464 N N . LEU A 1 184 ? 9.083 12.188 -63.778 1.00 52.88 184 LEU A N 1
ATOM 1465 C CA . LEU A 1 184 ? 7.761 11.549 -63.630 1.00 52.88 184 LEU A CA 1
ATOM 1466 C C . LEU A 1 184 ? 6.918 12.163 -62.496 1.00 52.88 184 LEU A C 1
ATOM 1468 O O . LEU A 1 184 ? 6.220 11.466 -61.763 1.00 52.88 184 LEU A O 1
ATOM 1472 N N . HIS A 1 185 ? 6.984 13.483 -62.342 1.00 49.88 185 HIS A N 1
ATOM 1473 C CA . HIS A 1 185 ? 5.941 14.252 -61.661 1.00 49.88 185 HIS A CA 1
ATOM 1474 C C . HIS A 1 185 ? 5.690 15.542 -62.443 1.00 49.88 185 HIS A C 1
ATOM 1476 O O . HIS A 1 185 ? 6.262 16.587 -62.140 1.00 49.88 185 HIS A O 1
ATOM 1482 N N . LEU A 1 186 ? 4.856 15.418 -63.475 1.00 43.12 186 LEU A N 1
ATOM 1483 C CA . LEU A 1 186 ? 3.851 16.406 -63.852 1.00 43.12 186 LEU A CA 1
ATOM 1484 C C . LEU A 1 186 ? 2.628 15.644 -64.370 1.00 43.12 186 LEU A C 1
ATOM 1486 O O . LEU A 1 186 ? 2.835 14.754 -65.226 1.00 43.12 186 LEU A O 1
#

Secondary structure (DSSP, 8-state):
---STTHHHHHHHHHHHHHHHHHT-----------------PPPP------------TTTTGGGS-HHHHHHS-HHHHHHHTTT--HHHHHHHHHHHHHHHHHHHHHHHHHHHHHHHHHHHHHHHHHHHHHHHHHHHHHHHHHHHHHHHHHHHHHHHHHTTSSSS--S-----HHHHHHGGGGS--

Foldseek 3Di:
DDDDPPPPVVVVVVVVVVVVVVVPPPDDPPPPPPPPPPDDDDDDDDDDDDDPDDPDVPPPPCVVDDLVRLLPDDPVRLVVVCPPPDPVVNVVSVVSNVVSVVVVVVVVVVVVVVVVVVVVVVVVVVVVVVVVVVVVVVVVVVVVVVVVVVVVVVVVVVVVPVVPDDDDDDPPDVVVVVVVVVPPDD

InterPro domains:
  IPR004826 Basic leucine zipper domain, Maf-type [PF03131] (65-155)
  IPR004827 Basic-leucine zipper domain [PS50217] (92-155)
  IPR004827 Basic-leucine zipper domain [SM00338] (88-154)
  IPR024874 Transcription factor Maf family [PTHR10129] (20-172)

Sequence (186 aa):
MAGEEMGSAAAVVSAVIAAAAAQNGGQHHHHHHHHHNNGHHQAPGVQSNGTSGTSHPHMRLDDRFSDDQLVSMSVRELNRQLRGVSKEEVIRLKQKRRTLKNRGYAQSCRFKRVQQRHVLEGEKTQLLQQVEHLKQEISRLVRERDAYKEKYEKLISNGFRENGSSSDNNPSSPEFFMSSRKFLHL